Protein AF-A0AAU9X8J7-F1 (afdb_monomer_lite)

Foldseek 3Di:
DDPPVVVCDPPDDPCNLQQPCPVDQKWKKKWKKFWDADPDDDPPDPDDPQVVQQQQQVQVVVLLCVLLVPDPLQKDKHKGWDDDPDPGITMIMMMMGGCVSVVNHDDPDDTDPVVVSVLVVQVCLQVLVRQGATPNITMRGQWMWTASGPSSPDTDTSHGHPDHHDNPPDPPPPDDDPPPPPPPVVVVVVVVPPPD

Secondary structure (DSSP, 8-state):
--TTGGGS-TTS-HHHHTTTTTTSSEEEEEEEEEEEE-S---------HHHHHHHHHHHHHHHHHHHTT--TTTEEEEEEEEEE-SSSEEEEEEEEEETTTTT----SSPPP-HHHHHHHHHHHHHHT---EEETTEEEEEEEEEEESSTT--SEEEEEE-SS----TT-------------SSHHHHHHHTTS--

Radius of gyration: 17.98 Å; chains: 1; bounding box: 54×37×41 Å

pLDDT: mean 74.61, std 22.42, range [27.2, 97.62]

Sequence (196 aa):
MWNIGEKCGLYANIKKCYRELKDGPVRVIKLKIKKFLLRSRRSTDNLSESDAQSRFADGVGSAIVSALKWNSDVMDWLAYTGRVEDTENMEIVVLLADKKALGIAITSTPSVNFNQTIQEFASAVKQGALPLKVDGHNVWVKSLASCSDKACTSTQTLAVSDKPPNWNGAAEISGGKVVLCGTIAVLVMMMDKLLY

Organism: NCBI:txid46732

Structure (mmCIF, N/CA/C/O backbone):
data_AF-A0AAU9X8J7-F1
#
_entry.id   AF-A0AAU9X8J7-F1
#
loop_
_atom_site.group_PDB
_atom_site.id
_atom_site.type_symbol
_atom_site.label_atom_id
_atom_site.label_alt_id
_atom_site.label_comp_id
_atom_site.label_asym_id
_atom_site.label_entity_id
_atom_site.label_seq_id
_atom_site.pdbx_PDB_ins_code
_atom_site.Cartn_x
_atom_site.Cartn_y
_atom_site.Cartn_z
_atom_site.occupancy
_atom_site.B_iso_or_equiv
_atom_site.auth_seq_id
_atom_site.auth_comp_id
_atom_site.auth_asym_id
_atom_site.auth_atom_id
_atom_site.pdbx_PDB_model_num
ATOM 1 N N . MET A 1 1 ? -17.202 -6.518 -7.701 1.00 27.20 1 MET A N 1
ATOM 2 C CA . MET A 1 1 ? -18.106 -5.415 -7.302 1.00 27.20 1 MET A CA 1
ATOM 3 C C . MET A 1 1 ? -18.210 -5.452 -5.777 1.00 27.20 1 MET A C 1
ATOM 5 O O . MET A 1 1 ? -18.572 -6.492 -5.250 1.00 27.20 1 MET A O 1
ATOM 9 N N . TRP A 1 2 ? -17.737 -4.430 -5.054 1.00 34.22 2 TRP A N 1
ATOM 10 C CA . TRP A 1 2 ? -17.583 -4.493 -3.587 1.00 34.22 2 TRP A CA 1
ATOM 11 C C . TRP A 1 2 ? -18.941 -4.397 -2.872 1.00 34.22 2 TRP A C 1
ATOM 13 O O . TRP A 1 2 ? -19.573 -3.341 -2.886 1.00 34.22 2 TRP A O 1
ATOM 23 N N . ASN A 1 3 ? -19.366 -5.484 -2.221 1.00 29.77 3 ASN A N 1
ATOM 24 C CA . ASN A 1 3 ? -20.676 -5.623 -1.576 1.00 29.77 3 ASN A CA 1
ATOM 25 C C . ASN A 1 3 ? -20.724 -5.041 -0.143 1.00 29.77 3 ASN A C 1
ATOM 27 O O . ASN A 1 3 ? -21.305 -5.607 0.776 1.00 29.77 3 ASN A O 1
ATOM 31 N N . ILE A 1 4 ? -20.080 -3.888 0.067 1.00 38.62 4 ILE A N 1
ATOM 32 C CA . ILE A 1 4 ? -20.175 -3.121 1.326 1.00 38.62 4 ILE A CA 1
ATOM 33 C C . ILE A 1 4 ? -21.477 -2.297 1.378 1.00 38.62 4 ILE A C 1
ATOM 35 O O . ILE A 1 4 ? -21.883 -1.851 2.446 1.00 38.62 4 ILE A O 1
ATOM 39 N N . GLY A 1 5 ? -22.171 -2.140 0.243 1.00 35.31 5 GLY A N 1
ATOM 40 C CA . GLY A 1 5 ? -23.456 -1.441 0.171 1.00 35.31 5 GLY A CA 1
ATOM 41 C C . GLY A 1 5 ? -24.552 -2.079 1.029 1.00 35.31 5 GLY A C 1
ATOM 42 O O . GLY A 1 5 ? -25.308 -1.350 1.658 1.00 35.31 5 GLY A O 1
ATOM 43 N N . GLU A 1 6 ? -24.594 -3.410 1.129 1.00 39.22 6 GLU A N 1
ATOM 44 C CA . GLU A 1 6 ? -25.659 -4.118 1.860 1.00 39.22 6 GLU A CA 1
ATOM 45 C C . GLU A 1 6 ? -25.542 -4.015 3.388 1.00 39.22 6 GLU A C 1
ATOM 47 O O . GLU A 1 6 ? -26.544 -4.146 4.088 1.00 39.22 6 GLU A O 1
ATOM 52 N N . LYS A 1 7 ? -24.348 -3.729 3.929 1.00 41.81 7 LYS A N 1
ATOM 53 C CA . LYS A 1 7 ? -24.147 -3.557 5.383 1.00 41.81 7 LYS A CA 1
ATOM 54 C C . LYS A 1 7 ? -24.290 -2.111 5.861 1.00 41.81 7 LYS A C 1
ATOM 56 O O . LYS A 1 7 ? -24.351 -1.866 7.064 1.00 41.81 7 LYS A O 1
ATOM 61 N N . CYS A 1 8 ? -24.388 -1.151 4.944 1.00 42.69 8 CYS A N 1
ATOM 62 C CA . CYS A 1 8 ? -24.780 0.217 5.262 1.00 42.69 8 CYS A CA 1
ATOM 63 C C . CYS A 1 8 ? -26.311 0.279 5.220 1.00 42.69 8 CYS A C 1
ATOM 65 O O . CYS A 1 8 ? -26.886 0.456 4.153 1.00 42.69 8 CYS A O 1
ATOM 67 N N . GLY A 1 9 ? -26.964 0.063 6.368 1.00 38.44 9 GLY A N 1
ATOM 68 C CA . GLY A 1 9 ? -28.422 -0.060 6.471 1.00 38.44 9 GLY A CA 1
ATOM 69 C C . GLY A 1 9 ? -29.208 0.982 5.660 1.00 38.44 9 GLY A C 1
ATOM 70 O O . GLY A 1 9 ? -28.790 2.133 5.536 1.00 38.44 9 GLY A O 1
ATOM 71 N N . LEU A 1 10 ? -30.374 0.556 5.161 1.00 40.41 10 LEU A N 1
ATOM 72 C CA . LEU A 1 10 ? -31.247 1.176 4.142 1.00 40.41 10 LEU A CA 1
ATOM 73 C C . LEU A 1 10 ? -31.568 2.683 4.279 1.00 40.41 10 LEU A C 1
ATOM 75 O O . LEU A 1 10 ? -32.105 3.271 3.346 1.00 40.41 10 LEU A O 1
ATOM 79 N N . TYR A 1 11 ? -31.226 3.332 5.395 1.00 42.16 11 TYR A N 1
ATOM 80 C CA . TYR A 1 11 ? -31.501 4.750 5.662 1.00 42.16 11 TYR A CA 1
ATOM 81 C C . TYR A 1 11 ? -30.254 5.630 5.836 1.00 42.16 11 TYR A C 1
ATOM 83 O O . TYR A 1 11 ? -30.366 6.854 5.956 1.00 42.16 11 TYR A O 1
ATOM 91 N N . ALA A 1 12 ? -29.049 5.058 5.829 1.00 41.59 12 ALA A N 1
ATOM 92 C CA . ALA A 1 12 ? -27.829 5.843 5.908 1.00 41.59 12 ALA A CA 1
ATOM 93 C C . ALA A 1 12 ? -27.443 6.310 4.503 1.00 41.59 12 ALA A C 1
ATOM 95 O O . ALA A 1 12 ? -26.987 5.529 3.674 1.00 41.59 12 ALA A O 1
ATOM 96 N N . ASN A 1 13 ? -27.625 7.609 4.238 1.00 41.28 13 ASN A N 1
ATOM 97 C CA . ASN A 1 13 ? -27.036 8.307 3.095 1.00 41.28 13 ASN A CA 1
ATOM 98 C C . ASN A 1 13 ? -25.657 7.707 2.781 1.00 41.28 13 ASN A C 1
ATOM 100 O O . ASN A 1 13 ? -24.739 7.864 3.580 1.00 41.28 13 ASN A O 1
ATOM 104 N N . ILE A 1 14 ? -25.495 7.070 1.620 1.00 43.59 14 ILE A N 1
ATOM 105 C CA . ILE A 1 14 ? -24.209 6.567 1.108 1.00 43.59 14 ILE A CA 1
ATOM 106 C C . ILE A 1 14 ? -23.118 7.634 1.316 1.00 43.59 14 ILE A C 1
ATOM 108 O O . ILE A 1 14 ? -22.053 7.353 1.849 1.00 43.59 14 ILE A O 1
ATOM 112 N N . LYS A 1 15 ? -23.432 8.915 1.067 1.00 39.44 15 LYS A N 1
ATOM 113 C CA . LYS A 1 15 ? -22.542 10.058 1.347 1.00 39.44 15 LYS A CA 1
ATOM 114 C C . LYS A 1 15 ? -22.053 10.189 2.804 1.00 39.44 15 LYS A C 1
ATOM 116 O O . LYS A 1 15 ? -20.973 10.730 3.000 1.00 39.44 15 LYS A O 1
ATOM 121 N N . LYS A 1 16 ? -22.813 9.749 3.813 1.00 39.44 16 LYS A N 1
ATOM 122 C CA . LYS A 1 16 ? -22.425 9.764 5.238 1.00 39.44 16 LYS A CA 1
ATOM 123 C C . LYS A 1 16 ? -21.511 8.594 5.606 1.00 39.44 16 LYS A C 1
ATOM 125 O O . LYS A 1 16 ? -20.521 8.845 6.274 1.00 39.44 16 LYS A O 1
ATOM 130 N N . CYS A 1 17 ? -21.741 7.384 5.089 1.00 43.72 17 CYS A N 1
ATOM 131 C CA . CYS A 1 17 ? -20.802 6.262 5.277 1.00 43.72 17 CYS A CA 1
ATOM 132 C C . CYS A 1 17 ? -19.426 6.510 4.631 1.00 43.72 17 CYS A C 1
ATOM 134 O O . CYS A 1 17 ? -18.463 5.821 4.945 1.00 43.72 17 CYS A O 1
ATOM 136 N N . TYR A 1 18 ? -19.335 7.491 3.726 1.00 48.84 18 TYR A N 1
ATOM 137 C CA . TYR A 1 18 ? -18.127 7.805 2.961 1.00 48.84 18 TYR A CA 1
ATOM 138 C C . TYR A 1 18 ? -17.531 9.192 3.238 1.00 48.84 18 TYR A C 1
ATOM 140 O O . TYR A 1 18 ? -16.472 9.499 2.696 1.00 48.84 18 TYR A O 1
ATOM 148 N N . ARG A 1 19 ? -18.152 10.020 4.097 1.00 42.38 19 ARG A N 1
ATOM 149 C CA . ARG A 1 19 ? -17.562 11.298 4.556 1.00 42.38 19 ARG A CA 1
ATOM 150 C C . ARG A 1 19 ? -16.398 11.106 5.537 1.00 42.38 19 ARG A C 1
ATOM 152 O O . ARG A 1 19 ? -15.683 12.064 5.799 1.00 42.38 19 ARG A O 1
ATOM 159 N N . GLU A 1 20 ? -16.177 9.882 6.008 1.00 50.25 20 GLU A N 1
ATOM 160 C CA . GLU A 1 20 ? -15.179 9.512 7.016 1.00 50.25 20 GLU A CA 1
ATOM 161 C C . GLU A 1 20 ? -14.069 8.616 6.418 1.00 50.25 20 GLU A C 1
ATOM 163 O O . GLU A 1 20 ? -13.679 7.618 7.003 1.00 50.25 20 GLU A O 1
ATOM 168 N N . LEU A 1 21 ? -13.526 8.908 5.226 1.00 55.06 21 LEU A N 1
ATOM 169 C CA . LEU A 1 21 ? -12.265 8.252 4.803 1.00 55.06 21 LEU A CA 1
ATOM 170 C C . LEU A 1 21 ? -11.054 8.781 5.585 1.00 55.06 21 LEU A C 1
ATOM 172 O O . LEU A 1 21 ? -10.027 8.121 5.688 1.00 55.06 21 LEU A O 1
ATOM 176 N N . LYS A 1 22 ? -11.155 9.988 6.139 1.00 55.41 22 LYS A N 1
ATOM 177 C CA . LYS A 1 22 ? -10.401 10.379 7.334 1.00 55.41 22 LYS A CA 1
ATOM 178 C C . LYS A 1 22 ? -11.169 9.811 8.526 1.00 55.41 22 LYS A C 1
ATOM 180 O O . LYS A 1 22 ? -12.360 9.763 8.421 1.00 55.41 22 LYS A O 1
ATOM 185 N N . ASP A 1 23 ? -10.617 9.374 9.633 1.00 63.91 23 ASP A N 1
ATOM 186 C CA . ASP A 1 23 ? -11.398 8.951 10.825 1.00 63.91 23 ASP A CA 1
ATOM 187 C C . ASP A 1 23 ? -12.267 7.668 10.738 1.00 63.91 23 ASP A C 1
ATOM 189 O O . ASP A 1 23 ? -12.531 7.079 11.781 1.00 63.91 23 ASP A O 1
ATOM 193 N N . GLY A 1 24 ? -12.642 7.160 9.562 1.00 75.19 24 GLY A N 1
ATOM 194 C CA . GLY A 1 24 ? -13.391 5.904 9.438 1.00 75.19 24 GLY A CA 1
ATOM 195 C C . GLY A 1 24 ? -12.521 4.643 9.344 1.00 75.19 24 GLY A C 1
ATOM 196 O O . GLY A 1 24 ? -11.288 4.713 9.262 1.00 75.19 24 GLY A O 1
ATOM 197 N N . PRO A 1 25 ? -13.165 3.461 9.312 1.00 84.50 25 PRO A N 1
ATOM 198 C CA . PRO A 1 25 ? -12.505 2.159 9.411 1.00 84.50 25 PRO A CA 1
ATOM 199 C C . PRO A 1 25 ? -11.826 1.707 8.111 1.00 84.50 25 PRO A C 1
ATOM 201 O O . PRO A 1 25 ? -11.309 0.594 8.043 1.00 84.50 25 PRO A O 1
ATOM 204 N N . VAL A 1 26 ? -11.837 2.537 7.065 1.00 86.12 26 VAL A N 1
ATOM 205 C CA . VAL A 1 26 ? -11.196 2.253 5.778 1.00 86.12 26 VAL A CA 1
ATOM 206 C C . VAL A 1 26 ? -10.393 3.464 5.330 1.00 86.12 26 VAL A C 1
ATOM 208 O O . VAL A 1 26 ? -10.911 4.580 5.303 1.00 86.12 26 VAL A O 1
ATOM 211 N N . ARG A 1 27 ? -9.145 3.239 4.911 1.00 88.31 27 ARG A N 1
ATOM 212 C CA . ARG A 1 27 ? -8.288 4.249 4.281 1.00 88.31 27 ARG A CA 1
ATOM 213 C C . ARG A 1 27 ? -7.944 3.863 2.864 1.00 88.31 27 ARG A C 1
ATOM 215 O O . ARG A 1 27 ? -7.616 2.717 2.596 1.00 88.31 27 ARG A O 1
ATOM 222 N N . VAL A 1 28 ? -7.954 4.847 1.975 1.00 90.38 28 VAL A N 1
ATOM 223 C CA . VAL A 1 28 ? -7.485 4.676 0.602 1.00 90.38 28 VAL A CA 1
ATOM 224 C C . VAL A 1 28 ? -6.240 5.530 0.419 1.00 90.38 28 VAL A C 1
ATOM 226 O O . VAL A 1 28 ? -6.227 6.719 0.753 1.00 90.38 28 VAL A O 1
ATOM 229 N N . ILE A 1 29 ? -5.182 4.910 -0.084 1.00 93.94 29 ILE A N 1
ATOM 230 C CA . ILE A 1 29 ? -3.906 5.555 -0.371 1.00 93.94 29 ILE A CA 1
ATOM 231 C C . ILE A 1 29 ? -3.465 5.233 -1.792 1.00 93.94 29 ILE A C 1
ATOM 233 O O . ILE A 1 29 ? -3.803 4.188 -2.346 1.00 93.94 29 ILE A O 1
ATOM 237 N N . LYS A 1 30 ? -2.682 6.136 -2.374 1.00 95.75 30 LYS A N 1
ATOM 238 C CA . LYS A 1 30 ? -2.075 5.966 -3.689 1.00 95.75 30 LYS A CA 1
ATOM 239 C C . LYS A 1 30 ? -0.564 5.997 -3.569 1.00 95.75 30 LYS A C 1
ATOM 241 O O . LYS A 1 30 ? 0.011 6.883 -2.937 1.00 95.75 30 LYS A O 1
ATOM 246 N N . LEU A 1 31 ? 0.064 5.029 -4.213 1.00 96.56 31 LEU A N 1
ATOM 247 C CA . LEU A 1 31 ? 1.501 4.874 -4.316 1.00 96.56 31 LEU A CA 1
ATOM 248 C C . LEU A 1 31 ? 1.919 5.184 -5.745 1.00 96.56 31 LEU A C 1
ATOM 250 O O . LEU A 1 31 ? 1.275 4.712 -6.677 1.00 96.56 31 LEU A O 1
ATOM 254 N N . LYS A 1 32 ? 3.028 5.904 -5.915 1.00 95.94 32 LYS A N 1
ATOM 255 C CA . LYS A 1 32 ? 3.808 5.829 -7.154 1.00 95.94 32 LYS A CA 1
ATOM 256 C C . LYS A 1 32 ? 5.013 4.959 -6.892 1.00 95.94 32 LYS A C 1
ATOM 258 O O . LYS A 1 32 ? 5.754 5.219 -5.942 1.00 95.94 32 LYS A O 1
ATOM 263 N N . ILE A 1 33 ? 5.214 3.948 -7.722 1.00 95.06 33 ILE A N 1
ATOM 264 C CA . ILE A 1 33 ? 6.329 3.021 -7.578 1.00 95.06 33 ILE A CA 1
ATOM 265 C C . ILE A 1 33 ? 7.207 3.008 -8.825 1.00 95.06 33 ILE A C 1
ATOM 267 O O . ILE A 1 33 ? 6.758 3.349 -9.919 1.00 95.06 33 ILE A O 1
ATOM 271 N N . LYS A 1 34 ? 8.451 2.568 -8.642 1.00 93.81 34 LYS A N 1
ATOM 272 C CA . LYS A 1 34 ? 9.349 2.172 -9.720 1.00 93.81 34 LYS A CA 1
ATOM 273 C C . LYS A 1 34 ? 9.839 0.743 -9.503 1.00 93.81 34 LYS A C 1
ATOM 275 O O . LYS A 1 34 ? 10.337 0.416 -8.423 1.00 93.81 34 LYS A O 1
ATOM 280 N N . LYS A 1 35 ? 9.699 -0.096 -10.527 1.00 91.00 35 LYS A N 1
ATOM 281 C CA . LYS A 1 35 ? 10.250 -1.451 -10.591 1.00 91.00 35 LYS A CA 1
ATOM 282 C C . LYS A 1 35 ? 11.684 -1.408 -11.111 1.00 91.00 35 LYS A C 1
ATOM 284 O O . LYS A 1 35 ? 11.988 -0.677 -12.046 1.00 91.00 35 LYS A O 1
ATOM 289 N N . PHE A 1 36 ? 12.538 -2.248 -10.545 1.00 87.62 36 PHE A N 1
ATOM 290 C CA . PHE A 1 36 ? 13.882 -2.521 -11.035 1.00 87.62 36 PHE A CA 1
ATOM 291 C C . PHE A 1 36 ? 14.015 -4.026 -11.250 1.00 87.62 36 PHE A C 1
ATOM 293 O O . PHE A 1 36 ? 13.847 -4.816 -10.316 1.00 87.62 36 PHE A O 1
ATOM 300 N N . LEU A 1 37 ? 14.298 -4.421 -12.489 1.00 80.56 37 LEU A N 1
ATOM 301 C CA . LEU A 1 37 ? 14.541 -5.814 -12.852 1.00 80.56 37 LEU A CA 1
ATOM 302 C C . LEU A 1 37 ? 15.760 -6.346 -12.092 1.00 80.56 37 LEU A C 1
ATOM 304 O O . LEU A 1 37 ? 16.869 -5.833 -12.245 1.00 80.56 37 LEU A O 1
ATOM 308 N N . LEU A 1 38 ? 15.576 -7.408 -11.306 1.00 72.06 38 LEU A N 1
ATOM 309 C CA . LEU A 1 38 ? 16.701 -8.231 -10.875 1.00 72.06 38 LEU A CA 1
ATOM 310 C C . LEU A 1 38 ? 16.987 -9.240 -11.987 1.00 72.06 38 LEU A C 1
ATOM 312 O O . LEU A 1 38 ? 16.065 -9.741 -12.629 1.00 72.06 38 LEU A O 1
ATOM 316 N N . ARG A 1 39 ? 18.262 -9.575 -12.214 1.00 54.78 39 ARG A N 1
ATOM 317 C CA . ARG A 1 39 ? 18.644 -10.703 -13.079 1.00 54.78 39 ARG A CA 1
ATOM 318 C C . ARG A 1 39 ? 18.113 -12.007 -12.460 1.00 54.78 39 ARG A C 1
ATOM 320 O O . ARG A 1 39 ? 18.821 -12.671 -11.715 1.00 54.78 39 ARG A O 1
ATOM 327 N N . SER A 1 40 ? 16.856 -12.354 -12.719 1.00 54.03 40 SER A N 1
ATOM 328 C CA . SER A 1 40 ? 16.232 -13.614 -12.319 1.00 54.03 40 SER A CA 1
ATOM 329 C C . SER A 1 40 ? 15.153 -14.028 -13.322 1.00 54.03 40 SER A C 1
ATOM 331 O O . SER A 1 40 ? 14.587 -13.203 -14.034 1.00 54.03 40 SER A O 1
ATOM 333 N N . ARG A 1 41 ? 14.960 -15.346 -13.392 1.00 47.94 41 ARG A N 1
ATOM 334 C CA . ARG A 1 41 ? 14.251 -16.162 -14.389 1.00 47.94 41 ARG A CA 1
ATOM 335 C C . ARG A 1 41 ? 12.942 -15.523 -14.874 1.00 47.94 41 ARG A C 1
ATOM 337 O O . ARG A 1 41 ? 12.096 -15.174 -14.057 1.00 47.94 41 ARG A O 1
ATOM 344 N N . ARG A 1 42 ? 12.766 -15.443 -16.205 1.00 47.47 42 ARG A N 1
ATOM 345 C CA . ARG A 1 42 ? 11.474 -15.139 -16.846 1.00 47.47 42 ARG A CA 1
ATOM 346 C C . ARG A 1 42 ? 10.397 -15.981 -16.166 1.00 47.47 42 ARG A C 1
ATOM 348 O O . ARG A 1 42 ? 10.490 -17.208 -16.200 1.00 47.47 42 ARG A O 1
ATOM 355 N N . SER A 1 43 ? 9.426 -15.323 -15.538 1.00 51.47 43 SER A N 1
ATOM 356 C CA . SER A 1 43 ? 8.211 -16.003 -15.112 1.00 51.47 43 SER A CA 1
ATOM 357 C C . SER A 1 43 ? 7.582 -16.641 -16.350 1.00 51.47 43 SER A C 1
ATOM 359 O O . SER A 1 43 ? 7.416 -15.980 -17.373 1.00 51.47 43 SER A O 1
ATOM 361 N N . THR A 1 44 ? 7.306 -17.939 -16.272 1.00 51.75 44 THR A N 1
ATOM 362 C CA . THR A 1 44 ? 6.583 -18.707 -17.295 1.00 51.75 44 THR A CA 1
ATOM 363 C C . THR A 1 44 ? 5.068 -18.601 -17.119 1.00 51.75 44 THR A C 1
ATOM 365 O O . THR A 1 44 ? 4.329 -19.366 -17.733 1.00 51.75 44 THR A O 1
ATOM 368 N N . ASP A 1 45 ? 4.597 -17.698 -16.257 1.00 57.09 45 ASP A N 1
ATOM 369 C CA . ASP A 1 45 ? 3.172 -17.506 -16.034 1.00 57.09 45 ASP A CA 1
ATOM 370 C C . ASP A 1 45 ? 2.533 -16.851 -17.259 1.00 57.09 45 ASP A C 1
ATOM 372 O O . ASP A 1 45 ? 2.724 -15.666 -17.527 1.00 57.09 45 ASP A O 1
ATOM 376 N N . ASN A 1 46 ? 1.727 -17.635 -17.973 1.00 66.19 46 ASN A N 1
ATOM 377 C CA . ASN A 1 46 ? 0.876 -17.190 -19.076 1.00 66.19 46 ASN A CA 1
ATOM 378 C C . ASN A 1 46 ? -0.362 -16.438 -18.552 1.00 66.19 46 ASN A C 1
ATOM 380 O O . ASN A 1 46 ? -1.494 -16.774 -18.897 1.00 66.19 46 ASN A O 1
ATOM 384 N N . LEU A 1 47 ? -0.166 -15.466 -17.662 1.00 74.00 47 LEU A N 1
ATOM 385 C CA . LEU A 1 47 ? -1.250 -14.600 -17.210 1.00 74.00 47 LEU A CA 1
ATOM 386 C C . LEU A 1 47 ? -1.552 -13.542 -18.269 1.00 74.00 47 LEU A C 1
ATOM 388 O O . LEU A 1 47 ? -0.656 -13.085 -18.985 1.00 74.00 47 LEU A O 1
ATOM 392 N N . SER A 1 48 ? -2.816 -13.116 -18.331 1.00 82.31 48 SER A N 1
ATOM 393 C CA . SER A 1 48 ? -3.149 -11.884 -19.038 1.00 82.31 48 SER A CA 1
ATOM 394 C C . SER A 1 48 ? -2.389 -10.716 -18.401 1.00 82.31 48 SER A C 1
ATOM 396 O O . SER A 1 48 ? -2.059 -10.745 -17.211 1.00 82.31 48 SER A O 1
ATOM 398 N N . GLU A 1 49 ? -2.115 -9.665 -19.172 1.00 81.50 49 GLU A N 1
ATOM 399 C CA . GLU A 1 49 ? -1.410 -8.493 -18.646 1.00 81.50 49 GLU A CA 1
ATOM 400 C C . GLU A 1 49 ? -2.136 -7.892 -17.429 1.00 81.50 49 GLU A C 1
ATOM 402 O O . GLU A 1 49 ? -1.499 -7.546 -16.434 1.00 81.50 49 GLU A O 1
ATOM 407 N N . SER A 1 50 ? -3.472 -7.848 -17.466 1.00 80.06 50 SER A N 1
ATOM 408 C CA . SER A 1 50 ? -4.290 -7.332 -16.364 1.00 80.06 50 SER A CA 1
ATOM 409 C C . SER A 1 50 ? -4.179 -8.185 -15.098 1.00 80.06 50 SER A C 1
ATOM 411 O O . SER A 1 50 ? -4.120 -7.641 -13.991 1.00 80.06 50 SER A O 1
ATOM 413 N N . ASP A 1 51 ? -4.131 -9.511 -15.238 1.00 81.56 51 ASP A N 1
ATOM 414 C CA . ASP A 1 51 ? -3.985 -10.418 -14.095 1.00 81.56 51 ASP A CA 1
ATOM 415 C C . ASP A 1 51 ? -2.575 -10.331 -13.509 1.00 81.56 51 ASP A C 1
ATOM 417 O O . ASP A 1 51 ? -2.407 -10.280 -12.290 1.00 81.56 51 ASP A O 1
ATOM 421 N N . ALA A 1 52 ? -1.554 -10.243 -14.367 1.00 83.44 52 ALA A N 1
ATOM 422 C CA . ALA A 1 52 ? -0.169 -10.061 -13.946 1.00 83.44 52 ALA A CA 1
ATOM 423 C C . ALA A 1 52 ? 0.019 -8.737 -13.187 1.00 83.44 52 ALA A C 1
ATOM 425 O O . ALA A 1 52 ? 0.680 -8.698 -12.149 1.00 83.44 52 ALA A O 1
ATOM 426 N N . GLN A 1 53 ? -0.598 -7.656 -13.669 1.00 85.00 53 GLN A N 1
ATOM 427 C CA . GLN A 1 53 ? -0.601 -6.359 -12.996 1.00 85.00 53 GLN A CA 1
ATOM 428 C C . GLN A 1 53 ? -1.316 -6.415 -11.641 1.00 85.00 53 GLN A C 1
ATOM 430 O O . GLN A 1 53 ? -0.771 -5.934 -10.647 1.00 85.00 53 GLN A O 1
ATOM 435 N N . SER A 1 54 ? -2.494 -7.040 -11.583 1.00 83.94 54 SER A N 1
ATOM 436 C CA . SER A 1 54 ? -3.265 -7.181 -10.341 1.00 83.94 54 SER A CA 1
ATOM 437 C C . SER A 1 54 ? -2.504 -7.998 -9.298 1.00 83.94 54 SER A C 1
ATOM 439 O O . SER A 1 54 ? -2.364 -7.565 -8.156 1.00 83.94 54 SER A O 1
ATOM 441 N N . ARG A 1 55 ? -1.919 -9.132 -9.706 1.00 86.69 55 ARG A N 1
ATOM 442 C CA . ARG A 1 55 ? -1.074 -9.962 -8.840 1.00 86.69 55 ARG A CA 1
ATOM 443 C C . ARG A 1 55 ? 0.152 -9.203 -8.347 1.00 86.69 55 ARG A C 1
ATOM 445 O O . ARG A 1 55 ? 0.511 -9.296 -7.178 1.00 86.69 55 ARG A O 1
ATOM 452 N N . PHE A 1 56 ? 0.786 -8.431 -9.225 1.00 89.75 56 PHE A N 1
ATOM 453 C CA . PHE A 1 56 ? 1.928 -7.617 -8.840 1.00 89.75 56 PHE A CA 1
ATOM 454 C C . PHE A 1 56 ? 1.539 -6.547 -7.806 1.00 89.75 56 PHE A C 1
ATOM 456 O O . PHE A 1 56 ? 2.261 -6.355 -6.829 1.00 89.75 56 PHE A O 1
ATOM 463 N N . ALA A 1 57 ? 0.407 -5.859 -7.991 1.00 91.00 57 ALA A N 1
ATOM 464 C CA . ALA A 1 57 ? -0.083 -4.865 -7.037 1.00 91.00 57 ALA A CA 1
ATOM 465 C C . ALA A 1 57 ? -0.387 -5.483 -5.665 1.00 91.00 57 ALA A C 1
ATOM 467 O O . ALA A 1 57 ? 0.030 -4.929 -4.646 1.00 91.00 57 ALA A O 1
ATOM 468 N N . ASP A 1 58 ? -1.031 -6.650 -5.640 1.00 89.56 58 ASP A N 1
ATOM 469 C CA . ASP A 1 58 ? -1.260 -7.421 -4.415 1.00 89.56 58 ASP A CA 1
ATOM 470 C C . ASP A 1 58 ? 0.057 -7.826 -3.728 1.00 89.56 58 ASP A C 1
ATOM 472 O O . ASP A 1 58 ? 0.231 -7.632 -2.521 1.00 89.56 58 ASP A O 1
ATOM 476 N N . GLY A 1 59 ? 1.042 -8.279 -4.511 1.00 92.88 59 GLY A N 1
ATOM 477 C CA . GLY A 1 59 ? 2.388 -8.580 -4.028 1.00 92.88 59 GLY A CA 1
ATOM 478 C C . GLY A 1 59 ? 3.092 -7.364 -3.415 1.00 92.88 59 GLY A C 1
ATOM 479 O O . GLY A 1 59 ? 3.750 -7.489 -2.382 1.00 92.88 59 GLY A O 1
ATOM 480 N N . VAL A 1 60 ? 2.914 -6.169 -3.989 1.00 94.50 60 VAL A N 1
ATOM 481 C CA . VAL A 1 60 ? 3.406 -4.912 -3.397 1.00 94.50 60 VAL A CA 1
ATOM 482 C C . VAL A 1 60 ? 2.699 -4.605 -2.080 1.00 94.50 60 VAL A C 1
ATOM 484 O O . VAL A 1 60 ? 3.379 -4.273 -1.108 1.00 94.50 60 VAL A O 1
ATOM 487 N N . GLY A 1 61 ? 1.372 -4.745 -2.015 1.00 93.44 61 GLY A N 1
ATOM 488 C CA . GLY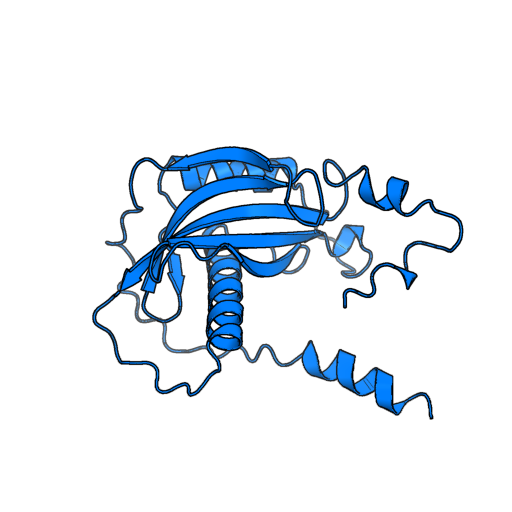 A 1 61 ? 0.610 -4.572 -0.774 1.00 93.44 61 GLY A CA 1
ATOM 489 C C . GLY A 1 61 ? 1.113 -5.499 0.336 1.00 93.44 61 GLY A C 1
ATOM 490 O O . GLY A 1 61 ? 1.473 -5.038 1.419 1.00 93.44 61 GLY A O 1
ATOM 491 N N . SER A 1 62 ? 1.263 -6.784 0.018 1.00 93.81 62 SER A N 1
ATOM 492 C CA . SER A 1 62 ? 1.787 -7.809 0.926 1.00 93.81 62 SER A CA 1
ATOM 493 C C . SER A 1 62 ? 3.217 -7.516 1.398 1.00 93.81 62 SER A C 1
ATOM 495 O O . SER A 1 62 ? 3.535 -7.656 2.584 1.0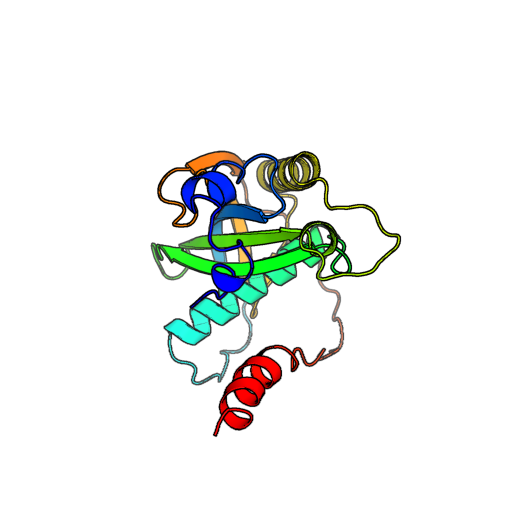0 93.81 62 SER A O 1
ATOM 497 N N . ALA A 1 63 ? 4.092 -7.067 0.492 1.00 94.88 63 ALA A N 1
ATOM 498 C CA . ALA A 1 63 ? 5.462 -6.690 0.833 1.00 94.88 63 ALA A CA 1
ATOM 499 C C . ALA A 1 63 ? 5.513 -5.472 1.772 1.00 94.88 63 ALA A C 1
ATOM 501 O O . ALA A 1 63 ? 6.328 -5.455 2.694 1.00 94.88 63 ALA A O 1
ATOM 502 N N . ILE A 1 64 ? 4.635 -4.480 1.585 1.00 95.38 64 ILE A N 1
ATOM 503 C CA . ILE A 1 64 ? 4.530 -3.306 2.468 1.00 95.38 64 ILE A CA 1
ATOM 504 C C . ILE A 1 64 ? 4.070 -3.720 3.865 1.00 95.38 64 ILE A C 1
ATOM 506 O O . ILE A 1 64 ? 4.710 -3.343 4.845 1.00 95.38 64 ILE A O 1
ATOM 510 N N . VAL A 1 65 ? 3.006 -4.524 3.956 1.00 93.00 65 VAL A N 1
ATOM 511 C CA . VAL A 1 65 ? 2.480 -5.055 5.227 1.00 93.00 65 VAL A CA 1
ATOM 512 C C . VAL A 1 65 ? 3.581 -5.774 5.997 1.00 93.00 65 VAL A C 1
ATOM 514 O O . VAL A 1 65 ? 3.777 -5.519 7.185 1.00 93.00 65 VAL A O 1
ATOM 517 N N . SER A 1 66 ? 4.338 -6.625 5.303 1.00 92.75 66 SER A N 1
ATOM 518 C CA . SER A 1 66 ? 5.449 -7.376 5.890 1.00 92.75 66 SER A CA 1
ATOM 519 C C . SER A 1 66 ? 6.574 -6.452 6.361 1.00 92.75 66 SER A C 1
ATOM 521 O O . SER A 1 66 ? 7.041 -6.571 7.493 1.00 92.75 66 SER A O 1
ATOM 523 N N . ALA A 1 67 ? 6.990 -5.501 5.519 1.00 93.50 67 ALA A N 1
ATOM 524 C CA . ALA A 1 67 ? 8.083 -4.578 5.821 1.00 93.50 67 ALA A CA 1
ATOM 525 C C . ALA A 1 67 ? 7.758 -3.644 6.998 1.00 93.50 67 ALA A C 1
ATOM 527 O O . ALA A 1 67 ? 8.615 -3.396 7.845 1.00 93.50 67 ALA A O 1
ATOM 528 N N . LEU A 1 68 ? 6.517 -3.159 7.076 1.00 94.56 68 LEU A N 1
ATOM 529 C CA . LEU A 1 68 ? 6.033 -2.290 8.151 1.00 94.56 68 LEU A CA 1
ATOM 530 C C . LEU A 1 68 ? 5.485 -3.063 9.358 1.00 94.56 68 LEU A C 1
ATOM 532 O O . LEU A 1 68 ? 5.046 -2.442 10.324 1.00 94.56 68 LEU A O 1
ATOM 536 N N . LYS A 1 69 ? 5.523 -4.403 9.324 1.00 94.69 69 LYS A N 1
ATOM 537 C CA . LYS A 1 69 ? 5.055 -5.296 10.399 1.00 94.69 69 LYS A CA 1
ATOM 538 C C . LYS A 1 69 ? 3.625 -4.990 10.844 1.00 94.69 69 LYS A C 1
ATOM 540 O O . LYS A 1 69 ? 3.299 -4.987 12.030 1.00 94.69 69 LYS A O 1
ATOM 545 N N . TRP A 1 70 ? 2.772 -4.704 9.874 1.00 93.38 70 TRP A N 1
ATOM 546 C CA . TRP A 1 70 ? 1.366 -4.438 10.108 1.00 93.38 70 TRP A CA 1
ATOM 547 C C . TRP A 1 70 ? 0.653 -5.682 10.645 1.00 93.38 70 TRP A C 1
ATOM 549 O O . TRP A 1 70 ? 0.873 -6.793 10.167 1.00 93.38 70 TRP A O 1
ATOM 559 N N . ASN A 1 71 ? -0.211 -5.497 11.645 1.00 92.38 71 ASN A N 1
ATOM 560 C CA . ASN A 1 71 ? -0.926 -6.608 12.263 1.00 92.38 71 ASN A CA 1
ATOM 561 C C . ASN A 1 71 ? -2.098 -7.059 11.376 1.00 92.38 71 ASN A C 1
ATOM 563 O O . ASN A 1 71 ? -3.166 -6.440 11.371 1.00 92.38 71 ASN A O 1
ATOM 567 N N . SER A 1 72 ? -1.897 -8.169 10.670 1.00 90.31 72 SER A N 1
ATOM 568 C CA . SER A 1 72 ? -2.888 -8.776 9.782 1.00 90.31 72 SER A CA 1
ATOM 569 C C . SER A 1 72 ? -4.083 -9.399 10.504 1.00 90.31 72 SER A C 1
ATOM 571 O O . SER A 1 72 ? -5.046 -9.764 9.841 1.00 90.31 72 SER A O 1
ATOM 573 N N . ASP A 1 73 ? -4.079 -9.538 11.832 1.00 87.81 73 ASP A N 1
ATOM 574 C CA . ASP A 1 73 ? -5.242 -10.042 12.579 1.00 87.81 73 ASP A CA 1
ATOM 575 C C . ASP A 1 73 ? -6.347 -8.983 12.662 1.00 87.81 73 ASP A C 1
ATOM 577 O O . ASP A 1 73 ? -7.534 -9.311 12.629 1.00 87.81 73 ASP A O 1
ATOM 581 N N . VAL A 1 74 ? -5.960 -7.704 12.698 1.00 89.19 74 VAL A N 1
ATOM 582 C CA . VAL A 1 74 ? -6.873 -6.554 12.823 1.00 89.19 74 VAL A CA 1
ATOM 583 C C . VAL A 1 74 ? -6.919 -5.662 11.593 1.00 89.19 74 VAL A C 1
ATOM 585 O O . VAL A 1 74 ? -7.910 -4.962 11.410 1.00 89.19 74 VAL A O 1
ATOM 588 N N . MET A 1 75 ? -5.908 -5.705 10.728 1.00 90.44 75 MET A N 1
ATOM 589 C CA . MET A 1 75 ? -5.895 -4.949 9.481 1.00 90.44 75 MET A CA 1
ATOM 590 C C . MET A 1 75 ? -5.943 -5.876 8.272 1.00 90.44 75 MET A C 1
ATOM 592 O O . MET A 1 75 ? -5.296 -6.918 8.256 1.00 90.44 75 MET A O 1
ATOM 596 N N . ASP A 1 76 ? -6.696 -5.470 7.259 1.00 90.06 76 ASP A N 1
ATOM 597 C CA . ASP A 1 76 ? -6.698 -6.088 5.937 1.00 90.06 76 ASP A CA 1
ATOM 598 C C . ASP A 1 76 ? -6.327 -5.060 4.869 1.00 90.06 76 ASP A C 1
ATOM 600 O O . ASP A 1 76 ? -6.423 -3.847 5.106 1.00 90.06 76 ASP A O 1
ATOM 604 N N . TRP A 1 77 ? -5.923 -5.533 3.694 1.00 91.06 77 TRP A N 1
ATOM 605 C CA . TRP A 1 77 ? -5.632 -4.668 2.563 1.00 91.06 77 TRP A CA 1
ATOM 606 C C . TRP A 1 77 ? -6.109 -5.247 1.235 1.00 91.06 77 TRP A C 1
ATOM 608 O O . TRP A 1 77 ? -6.222 -6.451 1.038 1.00 91.06 77 TRP A O 1
ATOM 618 N N . LEU A 1 78 ? -6.349 -4.348 0.288 1.00 87.81 78 LEU A N 1
ATOM 619 C CA . LEU A 1 78 ? -6.557 -4.667 -1.115 1.00 87.81 78 LEU A CA 1
ATOM 620 C C . LEU A 1 78 ? -5.729 -3.696 -1.944 1.00 87.81 78 LEU A C 1
ATOM 622 O O . LEU A 1 78 ? -5.857 -2.484 -1.771 1.00 87.81 78 LEU A O 1
ATOM 626 N N . ALA A 1 79 ? -4.907 -4.210 -2.851 1.00 89.69 79 ALA A N 1
ATOM 627 C CA . ALA A 1 79 ? -4.106 -3.391 -3.747 1.00 89.69 79 ALA A CA 1
ATOM 628 C C . ALA A 1 79 ? -4.452 -3.693 -5.205 1.00 89.69 79 ALA A C 1
ATOM 630 O O . ALA A 1 79 ? -4.612 -4.847 -5.589 1.00 89.69 79 ALA A O 1
ATOM 631 N N . TYR A 1 80 ? -4.556 -2.648 -6.020 1.00 86.12 80 TYR A N 1
ATOM 632 C CA . TYR A 1 80 ? -4.758 -2.775 -7.459 1.00 86.12 80 TYR A CA 1
ATOM 633 C C . TYR A 1 80 ? -3.977 -1.707 -8.218 1.00 86.12 80 TYR A C 1
ATOM 635 O O . TYR A 1 80 ? -3.622 -0.655 -7.674 1.00 86.12 80 TYR A O 1
ATOM 643 N N . THR A 1 81 ? -3.688 -1.981 -9.487 1.00 87.50 81 THR A N 1
ATOM 644 C CA . THR A 1 81 ? -2.999 -1.031 -10.356 1.00 87.50 81 THR A CA 1
ATOM 645 C C . THR A 1 81 ? -3.913 0.139 -10.706 1.00 87.50 81 THR A C 1
ATOM 647 O O . THR A 1 81 ? -5.061 -0.027 -11.107 1.00 87.50 81 THR A O 1
ATOM 650 N N . GLY A 1 82 ? -3.395 1.348 -10.511 1.00 82.25 82 GLY A N 1
ATOM 651 C CA . GLY A 1 82 ? -4.003 2.577 -10.999 1.00 82.25 82 GLY A CA 1
ATOM 652 C C . GLY A 1 82 ? -3.511 2.875 -12.411 1.00 82.25 82 GLY A C 1
ATOM 653 O O . GLY A 1 82 ? -3.539 2.026 -13.300 1.00 82.25 82 GLY A O 1
ATOM 654 N N . ARG A 1 83 ? -3.014 4.095 -12.623 1.00 80.06 83 ARG A N 1
ATOM 655 C CA . ARG A 1 83 ? -2.384 4.466 -13.888 1.00 80.06 83 ARG A CA 1
ATOM 656 C C . ARG A 1 83 ? -1.044 3.746 -14.063 1.00 80.06 83 ARG A C 1
ATOM 658 O O . ARG A 1 83 ? -0.176 3.827 -13.198 1.00 80.06 83 ARG A O 1
ATOM 665 N N . VAL A 1 84 ? -0.849 3.114 -15.212 1.00 78.06 84 VAL A N 1
ATOM 666 C CA . VAL A 1 84 ? 0.461 2.626 -15.659 1.00 78.06 84 VAL A CA 1
ATOM 667 C C . VAL A 1 84 ? 1.057 3.706 -16.559 1.00 78.06 84 VAL A C 1
ATOM 669 O O . VAL A 1 84 ? 0.458 4.055 -17.574 1.00 78.06 84 VAL A O 1
ATOM 672 N N . GLU A 1 85 ? 2.171 4.310 -16.138 1.00 76.56 85 GLU A N 1
ATOM 673 C CA . GLU A 1 85 ? 2.885 5.299 -16.958 1.00 76.56 85 GLU A CA 1
ATOM 674 C C . GLU A 1 85 ? 3.760 4.565 -17.985 1.00 76.56 85 GLU A C 1
ATOM 676 O O . GLU A 1 85 ? 3.693 4.862 -19.175 1.00 76.56 85 GLU A O 1
ATOM 681 N N . ASP A 1 86 ? 4.514 3.560 -17.529 1.00 82.62 86 ASP A N 1
ATOM 682 C CA . ASP A 1 86 ? 5.300 2.646 -18.357 1.00 82.62 86 ASP A CA 1
ATOM 683 C C . ASP A 1 86 ? 5.535 1.301 -17.629 1.00 82.62 86 ASP A C 1
ATOM 685 O O . ASP A 1 86 ? 4.971 1.034 -16.564 1.00 82.62 86 ASP A O 1
ATOM 689 N N . THR A 1 87 ? 6.362 0.420 -18.199 1.00 76.38 87 THR A N 1
ATOM 690 C CA . THR A 1 87 ? 6.637 -0.915 -17.636 1.00 76.38 87 THR A CA 1
ATOM 691 C C . THR A 1 87 ? 7.318 -0.886 -16.264 1.00 76.38 87 THR A C 1
ATOM 693 O O . THR A 1 87 ? 7.179 -1.835 -15.488 1.00 76.38 87 THR A O 1
ATOM 696 N N . GLU A 1 88 ? 8.058 0.177 -15.948 1.00 84.50 88 GLU A N 1
ATOM 697 C CA . GLU A 1 88 ? 8.768 0.360 -14.682 1.00 84.50 88 GLU A CA 1
ATOM 698 C C . GLU A 1 88 ? 7.997 1.250 -13.703 1.00 84.50 88 GLU A C 1
ATOM 700 O O . GLU A 1 88 ? 8.034 0.991 -12.500 1.00 84.50 88 GLU A O 1
ATOM 705 N N . ASN A 1 89 ? 7.304 2.280 -14.190 1.00 89.38 89 ASN A N 1
ATOM 706 C CA . ASN A 1 89 ? 6.628 3.296 -13.391 1.00 89.38 89 ASN A CA 1
ATOM 707 C C . ASN A 1 89 ? 5.111 3.099 -13.416 1.00 89.38 89 ASN A C 1
ATOM 709 O O . ASN A 1 89 ? 4.456 3.178 -14.456 1.00 89.38 89 ASN A O 1
ATOM 713 N N . MET A 1 90 ? 4.530 2.881 -12.239 1.00 91.62 90 MET A N 1
ATOM 714 C CA . MET A 1 90 ? 3.085 2.707 -12.101 1.00 91.62 90 MET A CA 1
ATOM 715 C C . MET A 1 90 ? 2.554 3.248 -10.790 1.00 91.62 90 MET A C 1
ATOM 717 O O . MET A 1 90 ? 3.267 3.387 -9.792 1.00 91.62 90 MET A O 1
ATOM 721 N N . GLU A 1 91 ? 1.258 3.510 -10.814 1.00 94.25 91 GLU A N 1
ATOM 722 C CA . GLU A 1 91 ? 0.468 3.816 -9.645 1.00 94.25 91 GLU A CA 1
ATOM 723 C C . GLU A 1 91 ? -0.179 2.546 -9.101 1.00 94.25 91 GLU A C 1
ATOM 725 O O . GLU A 1 91 ? -0.673 1.701 -9.849 1.00 94.25 91 GLU A O 1
ATOM 730 N N . ILE A 1 92 ? -0.208 2.432 -7.781 1.00 93.38 92 ILE A N 1
ATOM 731 C CA . ILE A 1 92 ? -0.962 1.399 -7.075 1.00 93.38 92 ILE A CA 1
ATOM 732 C C . ILE A 1 92 ? -1.886 2.110 -6.101 1.00 93.38 92 ILE A C 1
ATOM 734 O O . ILE A 1 92 ? -1.448 2.980 -5.346 1.00 93.38 92 ILE A O 1
ATOM 738 N N . VAL A 1 93 ? -3.160 1.744 -6.113 1.00 90.94 93 VAL A N 1
ATOM 739 C CA . VAL A 1 93 ? -4.110 2.169 -5.089 1.00 90.94 93 VAL A CA 1
ATOM 740 C C . VAL A 1 93 ? -4.229 1.043 -4.078 1.00 90.94 93 VAL A C 1
ATOM 742 O O . VAL A 1 93 ? -4.432 -0.112 -4.449 1.00 90.94 93 VAL A O 1
ATOM 745 N N . VAL A 1 94 ? -4.084 1.384 -2.801 1.00 92.50 94 VAL A N 1
ATOM 746 C CA . VAL A 1 94 ? -4.207 0.445 -1.688 1.00 92.50 94 VAL A CA 1
ATOM 747 C C . VAL A 1 94 ? -5.349 0.895 -0.794 1.00 92.50 94 VAL A C 1
ATOM 749 O O . VAL A 1 94 ? -5.433 2.059 -0.398 1.00 92.50 94 VAL A O 1
ATOM 752 N N . LEU A 1 95 ? -6.231 -0.040 -0.477 1.00 90.38 95 LEU A N 1
ATOM 753 C CA . LEU A 1 95 ? -7.307 0.123 0.478 1.00 90.38 95 LEU A CA 1
ATOM 754 C C . LEU A 1 95 ? -6.920 -0.646 1.723 1.00 90.38 95 LEU A C 1
ATOM 756 O O . LEU A 1 95 ? -6.638 -1.832 1.640 1.00 90.38 95 LEU A O 1
ATOM 760 N N . LEU A 1 96 ? -6.898 0.040 2.854 1.00 91.62 96 LEU A N 1
ATOM 761 C CA . LEU A 1 96 ? -6.626 -0.527 4.163 1.00 91.62 96 LEU A CA 1
ATOM 762 C C . LEU A 1 96 ? -7.928 -0.554 4.947 1.00 91.62 96 LEU A C 1
ATOM 764 O O . LEU A 1 96 ? -8.665 0.432 4.933 1.00 91.62 96 LEU A O 1
ATOM 768 N N . ALA A 1 97 ? -8.202 -1.653 5.636 1.00 89.38 97 ALA A N 1
ATOM 769 C CA . ALA A 1 97 ? -9.436 -1.848 6.381 1.00 89.38 97 ALA A CA 1
ATOM 770 C C . ALA A 1 97 ? -9.147 -2.316 7.809 1.00 89.38 97 ALA A C 1
ATOM 772 O O . ALA A 1 97 ? -8.397 -3.266 8.019 1.00 89.38 97 ALA A O 1
ATOM 773 N N . ASP A 1 98 ? -9.761 -1.660 8.792 1.00 88.06 98 ASP A N 1
ATOM 774 C CA . ASP A 1 98 ? -9.781 -2.114 10.178 1.00 88.06 98 ASP A CA 1
ATOM 775 C C . ASP A 1 98 ? -10.869 -3.181 10.316 1.00 88.06 98 ASP A C 1
ATOM 777 O O . ASP A 1 98 ? -12.063 -2.885 10.421 1.00 88.06 98 ASP A O 1
ATOM 781 N N . LYS A 1 99 ? -10.454 -4.448 10.318 1.00 85.06 99 LYS A N 1
ATOM 782 C CA . LYS A 1 99 ? -11.363 -5.590 10.432 1.00 85.06 99 LYS A CA 1
ATOM 783 C C . LYS A 1 99 ? -12.141 -5.576 11.739 1.00 85.06 99 LYS A C 1
ATOM 785 O O . LYS A 1 99 ? -13.272 -6.056 11.761 1.00 85.06 99 LYS A O 1
ATOM 790 N N . LYS A 1 100 ? -11.563 -5.054 12.821 1.00 82.88 100 LYS A N 1
ATOM 791 C CA . LYS A 1 100 ? -12.234 -4.996 14.120 1.00 82.88 100 LYS A CA 1
ATOM 792 C C . LYS A 1 100 ? -13.319 -3.926 14.122 1.00 82.88 100 LYS A C 1
ATOM 794 O O . LYS A 1 100 ? -14.452 -4.225 14.487 1.00 82.88 100 LYS A O 1
ATOM 799 N N . ALA A 1 101 ? -13.014 -2.718 13.652 1.00 83.06 101 ALA A N 1
ATOM 800 C CA . ALA A 1 101 ? -14.002 -1.642 13.547 1.00 83.06 101 ALA A CA 1
ATOM 801 C C . ALA A 1 101 ? -15.129 -1.971 12.548 1.00 83.06 101 ALA A C 1
ATOM 803 O O . ALA A 1 101 ? -16.256 -1.513 12.712 1.00 83.06 101 ALA A O 1
ATOM 804 N N . LEU A 1 102 ? -14.849 -2.811 11.546 1.00 78.75 102 LEU A N 1
ATOM 805 C CA . LEU A 1 102 ? -15.851 -3.350 10.619 1.00 78.75 102 LEU A CA 1
ATOM 806 C C . LEU A 1 102 ? -16.648 -4.546 11.177 1.00 78.75 102 LEU A C 1
ATOM 808 O O . LEU A 1 102 ? -17.528 -5.059 10.486 1.00 78.75 102 LEU A O 1
ATOM 812 N N . GLY A 1 103 ? -16.344 -5.023 12.389 1.00 77.69 103 GLY A N 1
ATOM 813 C CA . GLY A 1 103 ? -17.001 -6.185 12.998 1.00 77.69 103 GLY A CA 1
ATOM 814 C C . GLY A 1 103 ? -16.689 -7.524 12.314 1.00 77.69 103 GLY A C 1
ATOM 815 O O . GLY A 1 103 ? -17.441 -8.481 12.470 1.00 77.69 103 GLY A O 1
ATOM 816 N N . ILE A 1 104 ? -15.608 -7.596 11.532 1.00 74.50 104 ILE A N 1
ATOM 817 C CA . ILE A 1 104 ? -15.150 -8.804 10.827 1.00 74.50 104 ILE A CA 1
ATOM 818 C C . ILE A 1 104 ? -14.260 -9.650 11.743 1.00 74.50 104 ILE A C 1
ATOM 820 O O . ILE A 1 104 ? -14.378 -10.873 11.769 1.00 74.50 104 ILE A O 1
ATOM 824 N N . ALA A 1 105 ? -13.365 -9.006 12.495 1.00 76.12 105 ALA A N 1
ATOM 825 C CA . ALA A 1 105 ? -12.458 -9.679 13.418 1.00 76.12 105 ALA A CA 1
ATOM 826 C C . ALA A 1 105 ? -12.960 -9.559 14.864 1.00 76.12 105 ALA A C 1
ATOM 828 O O . ALA A 1 105 ? -13.061 -8.457 15.406 1.00 76.12 105 ALA A O 1
ATOM 829 N N . ILE A 1 106 ? -13.219 -10.700 15.508 1.00 84.12 106 ILE A N 1
ATOM 830 C CA . ILE A 1 106 ? -13.533 -10.780 16.941 1.00 84.12 106 ILE A CA 1
ATOM 831 C C . ILE A 1 106 ? -12.228 -11.064 17.688 1.00 84.12 106 ILE A C 1
ATOM 833 O O . ILE A 1 106 ? -11.788 -12.205 17.786 1.00 84.12 106 ILE A O 1
ATOM 837 N N . THR A 1 107 ? -11.574 -10.009 18.174 1.00 87.00 107 THR A N 1
ATOM 838 C CA . THR A 1 107 ? -10.267 -10.094 18.845 1.00 87.00 107 THR A CA 1
ATOM 839 C C . THR A 1 107 ? -10.125 -9.057 19.962 1.00 87.00 107 THR A C 1
ATOM 841 O O . THR A 1 107 ? -10.737 -7.981 19.926 1.00 87.00 107 THR A O 1
ATOM 844 N N . SER A 1 108 ? -9.298 -9.364 20.966 1.00 90.81 108 SER A N 1
ATOM 845 C CA . SER A 1 108 ? -8.922 -8.433 22.035 1.00 90.81 108 SER A CA 1
ATOM 846 C C . SER A 1 108 ? -7.959 -7.343 21.555 1.00 90.81 108 SER A C 1
ATOM 848 O O . SER A 1 108 ? -7.945 -6.258 22.136 1.00 90.81 108 SER A O 1
ATOM 850 N N . THR A 1 109 ? -7.222 -7.574 20.462 1.00 91.38 109 THR A N 1
ATOM 851 C CA . THR A 1 109 ? -6.302 -6.595 19.866 1.00 91.38 109 THR A CA 1
ATOM 852 C C . THR A 1 109 ? -7.031 -5.280 19.555 1.00 91.38 109 THR A C 1
ATOM 854 O O . THR A 1 109 ? -8.147 -5.326 19.032 1.00 91.38 109 THR A O 1
ATOM 857 N N . PRO A 1 110 ? -6.469 -4.102 19.881 1.00 91.56 110 PRO A N 1
ATOM 858 C CA . PRO A 1 110 ? -7.101 -2.819 19.580 1.00 91.56 110 PRO A CA 1
ATOM 859 C C . PRO A 1 110 ? -7.350 -2.595 18.083 1.00 91.56 110 PRO A C 1
ATOM 861 O O . PRO A 1 110 ? -6.691 -3.192 17.233 1.00 91.56 110 PRO A O 1
ATOM 864 N N . SER A 1 111 ? -8.298 -1.706 17.785 1.00 90.06 111 SER A N 1
ATOM 865 C CA . SER A 1 111 ? -8.545 -1.202 16.431 1.00 90.06 111 SER A CA 1
ATOM 866 C C . SER A 1 111 ? -7.319 -0.501 15.844 1.00 90.06 111 SER A C 1
ATOM 868 O O . SER A 1 111 ? -6.455 -0.000 16.570 1.00 90.06 111 SER A O 1
ATOM 870 N N . VAL A 1 112 ? -7.252 -0.458 14.517 1.00 92.00 112 VAL A N 1
ATOM 871 C CA . VAL A 1 112 ? -6.118 0.097 13.777 1.00 92.00 112 VAL A CA 1
ATOM 872 C C . VAL A 1 112 ? -6.117 1.621 13.898 1.00 92.00 112 VAL A C 1
ATOM 874 O O . VAL A 1 112 ? -7.060 2.297 13.487 1.00 92.00 112 VAL A O 1
ATOM 877 N N . ASN A 1 113 ? -5.021 2.196 14.395 1.00 93.62 113 ASN A N 1
ATOM 878 C CA . ASN A 1 113 ? -4.822 3.643 14.359 1.00 93.62 113 ASN A CA 1
ATOM 879 C C . ASN A 1 113 ? -4.262 4.072 12.999 1.00 93.62 113 ASN A C 1
ATOM 881 O O . ASN A 1 113 ? -3.058 4.262 12.830 1.00 93.62 113 ASN A O 1
ATOM 885 N N . PHE A 1 114 ? -5.150 4.277 12.029 1.00 91.31 114 PHE A N 1
ATOM 886 C CA . PHE A 1 114 ? -4.740 4.650 10.679 1.00 91.31 114 PHE A CA 1
ATOM 887 C C . PHE A 1 114 ? -3.940 5.949 10.584 1.00 91.31 114 PHE A C 1
ATOM 889 O O . PHE A 1 114 ? -3.092 6.063 9.703 1.00 91.31 114 PHE A O 1
ATOM 896 N N . ASN A 1 115 ? -4.178 6.932 11.457 1.00 91.19 115 ASN A N 1
ATOM 897 C CA . ASN A 1 115 ? -3.406 8.173 11.416 1.00 91.19 115 ASN A CA 1
ATOM 898 C C . ASN A 1 115 ? -1.930 7.891 11.722 1.00 91.19 115 ASN A C 1
ATOM 900 O O . ASN A 1 115 ? -1.060 8.337 10.976 1.00 91.19 115 ASN A O 1
ATOM 904 N N . GLN A 1 116 ? -1.664 7.090 12.755 1.00 94.12 116 GLN A N 1
ATOM 905 C CA . GLN A 1 116 ? -0.312 6.660 13.097 1.00 94.12 116 GLN A CA 1
ATOM 906 C C . GLN A 1 116 ? 0.281 5.746 12.016 1.00 94.12 116 GLN A C 1
ATOM 908 O O . GLN A 1 116 ? 1.367 6.023 11.514 1.00 94.12 116 GLN A O 1
ATOM 913 N N . THR A 1 117 ? -0.452 4.714 11.588 1.00 94.75 117 THR A N 1
ATOM 914 C CA . THR A 1 117 ? 0.006 3.759 10.564 1.00 94.75 117 THR A CA 1
ATOM 915 C C . THR A 1 117 ? 0.416 4.456 9.264 1.00 94.75 117 THR A C 1
ATOM 917 O O . THR A 1 117 ? 1.452 4.142 8.678 1.00 94.75 117 THR A O 1
ATOM 920 N N . ILE A 1 118 ? -0.368 5.440 8.811 1.00 94.50 118 ILE A N 1
ATOM 921 C CA . ILE A 1 118 ? -0.064 6.197 7.593 1.00 94.50 118 ILE A CA 1
ATOM 922 C C . ILE A 1 118 ? 1.102 7.171 7.799 1.00 94.50 118 ILE A C 1
ATOM 924 O O . ILE A 1 118 ? 1.896 7.354 6.877 1.00 94.50 118 ILE A O 1
ATOM 928 N N . GLN A 1 119 ? 1.250 7.776 8.981 1.00 95.62 119 GLN A N 1
ATOM 929 C CA . GLN A 1 119 ? 2.409 8.620 9.296 1.00 95.62 119 GLN A CA 1
ATOM 930 C C . GLN A 1 119 ? 3.716 7.818 9.315 1.00 95.62 119 GLN A C 1
ATOM 932 O O . GLN A 1 119 ? 4.711 8.258 8.738 1.00 95.62 119 GLN A O 1
ATOM 937 N N . GLU A 1 120 ? 3.710 6.630 9.919 1.00 96.81 120 GLU A N 1
ATOM 938 C CA . GLU A 1 120 ? 4.854 5.711 9.924 1.00 96.81 120 GLU A CA 1
ATOM 939 C C . GLU A 1 120 ? 5.211 5.273 8.501 1.00 96.81 120 GLU A C 1
ATOM 941 O O . GLU A 1 120 ? 6.379 5.334 8.106 1.00 96.81 120 GLU A O 1
ATOM 946 N N . PHE A 1 121 ? 4.206 4.936 7.685 1.00 97.06 121 PHE A N 1
ATOM 947 C CA . PHE A 1 121 ? 4.423 4.603 6.281 1.00 97.06 121 PHE A CA 1
ATOM 948 C C . PHE A 1 121 ? 5.006 5.791 5.494 1.00 97.06 121 PHE A C 1
ATOM 950 O O . PHE A 1 121 ? 6.012 5.645 4.798 1.00 97.06 121 PHE A O 1
ATOM 957 N N . ALA A 1 122 ? 4.435 6.989 5.638 1.00 97.19 122 ALA A N 1
ATOM 958 C CA . ALA A 1 122 ? 4.941 8.201 4.994 1.00 97.19 122 ALA A CA 1
ATOM 959 C C . ALA A 1 122 ? 6.400 8.486 5.382 1.00 97.19 122 ALA A C 1
ATOM 961 O O . ALA A 1 122 ? 7.223 8.805 4.521 1.00 97.19 122 ALA A O 1
ATOM 962 N N . SER A 1 123 ? 6.740 8.312 6.660 1.00 97.00 123 SER A N 1
ATOM 963 C CA . SER A 1 123 ? 8.109 8.448 7.158 1.00 97.00 123 SER A CA 1
ATOM 964 C C . SER A 1 123 ? 9.055 7.446 6.488 1.00 97.00 123 SER A C 1
ATOM 966 O O . SER A 1 123 ? 10.095 7.841 5.957 1.00 97.00 123 SER A O 1
ATOM 968 N N . ALA A 1 124 ? 8.664 6.170 6.419 1.00 96.00 124 ALA A N 1
ATOM 969 C CA . ALA A 1 124 ? 9.461 5.119 5.793 1.00 96.00 124 ALA A CA 1
ATOM 970 C C . ALA A 1 124 ? 9.680 5.359 4.284 1.00 96.00 124 ALA A C 1
ATOM 972 O O . ALA A 1 124 ? 10.787 5.158 3.780 1.00 96.00 124 ALA A O 1
ATOM 973 N N . VAL A 1 125 ? 8.667 5.867 3.569 1.00 96.69 125 VAL A N 1
ATOM 974 C CA . VAL A 1 125 ? 8.788 6.281 2.157 1.00 96.69 125 VAL A CA 1
ATOM 975 C C . VAL A 1 125 ? 9.770 7.441 2.013 1.00 96.69 125 VAL A C 1
ATOM 977 O O . VAL A 1 125 ? 10.719 7.351 1.233 1.00 96.69 125 VAL A O 1
ATOM 980 N N . LYS A 1 126 ? 9.589 8.515 2.792 1.00 96.06 126 LYS A N 1
ATOM 981 C CA . LYS A 1 126 ? 10.436 9.717 2.728 1.00 96.06 126 LYS A CA 1
ATOM 982 C C . LYS A 1 126 ? 11.910 9.399 2.985 1.00 96.06 126 LYS A C 1
ATOM 984 O O . LYS A 1 126 ? 12.788 9.959 2.339 1.00 96.06 126 LYS A O 1
ATOM 989 N N . GLN A 1 127 ? 12.182 8.474 3.903 1.00 93.38 127 GLN A N 1
ATOM 990 C CA . GLN A 1 127 ? 13.542 8.052 4.245 1.00 93.38 127 GLN A CA 1
ATOM 991 C C . GLN A 1 127 ? 14.150 7.060 3.239 1.00 93.38 127 GLN A C 1
ATOM 993 O O . GLN A 1 127 ? 15.349 6.790 3.307 1.00 93.38 127 GLN A O 1
ATOM 998 N N . GLY A 1 128 ? 13.353 6.511 2.313 1.00 90.81 128 GLY A N 1
ATOM 999 C CA . GLY A 1 128 ? 13.792 5.412 1.451 1.00 90.81 128 GLY A CA 1
ATOM 1000 C C . GLY A 1 128 ? 14.112 4.157 2.270 1.00 90.81 128 GLY A C 1
ATOM 1001 O O . GLY A 1 128 ? 15.066 3.449 1.978 1.00 90.81 128 GLY A O 1
ATOM 1002 N N . ALA A 1 129 ? 13.349 3.892 3.330 1.00 91.12 129 ALA A N 1
ATOM 1003 C CA . ALA A 1 129 ? 13.588 2.796 4.271 1.00 91.12 129 ALA A CA 1
ATOM 1004 C C . ALA A 1 129 ? 12.728 1.551 3.975 1.00 91.12 129 ALA A C 1
ATOM 1006 O O . ALA A 1 129 ? 12.550 0.697 4.838 1.00 91.12 129 ALA A O 1
ATOM 1007 N N . LEU A 1 130 ? 12.180 1.447 2.759 1.00 91.44 130 LEU A N 1
ATOM 1008 C CA . LEU A 1 130 ? 11.300 0.354 2.333 1.00 91.44 130 LEU A CA 1
ATOM 1009 C C . LEU A 1 130 ? 11.913 -0.433 1.170 1.00 91.44 130 LEU A C 1
ATOM 1011 O O . LEU A 1 130 ? 11.513 -0.233 0.020 1.00 91.44 130 LEU A O 1
ATOM 1015 N N . PRO A 1 131 ? 12.894 -1.315 1.431 1.00 89.44 131 PRO A N 1
ATOM 1016 C CA . PRO A 1 131 ? 13.405 -2.225 0.417 1.00 89.44 131 PRO A CA 1
ATOM 1017 C C . PRO A 1 131 ? 12.364 -3.319 0.151 1.00 89.44 131 PRO A C 1
ATOM 1019 O O . PRO A 1 131 ? 12.252 -4.288 0.897 1.00 89.44 131 PRO A O 1
ATOM 1022 N N . LEU A 1 132 ? 11.581 -3.160 -0.914 1.00 93.12 132 LEU A N 1
ATOM 1023 C CA . LEU A 1 132 ? 10.560 -4.133 -1.301 1.00 93.12 132 LEU A CA 1
ATOM 1024 C C . LEU A 1 132 ? 11.065 -5.028 -2.436 1.00 93.12 132 LEU A C 1
ATOM 1026 O O . LEU A 1 132 ? 11.753 -4.557 -3.347 1.00 93.12 132 LEU A O 1
ATOM 1030 N N . LYS A 1 133 ? 10.673 -6.305 -2.405 1.00 92.25 133 LYS A N 1
ATOM 1031 C CA . LYS A 1 133 ? 10.949 -7.284 -3.462 1.00 92.25 133 LYS A CA 1
ATOM 1032 C C . LYS A 1 133 ? 9.676 -8.053 -3.806 1.00 92.25 133 LYS A C 1
ATOM 1034 O O . LYS A 1 133 ? 9.099 -8.690 -2.932 1.00 92.25 133 LYS A O 1
ATOM 1039 N N . VAL A 1 134 ? 9.252 -7.992 -5.066 1.00 90.31 134 VAL A N 1
ATOM 1040 C CA . VAL A 1 134 ? 7.992 -8.582 -5.556 1.00 90.31 134 VAL A CA 1
ATOM 1041 C C . VAL A 1 134 ? 8.232 -9.201 -6.923 1.00 90.31 134 VAL A C 1
ATOM 1043 O O . VAL A 1 134 ? 8.785 -8.536 -7.795 1.00 90.31 134 VAL A O 1
ATOM 1046 N N . ASP A 1 135 ? 7.853 -10.466 -7.116 1.00 86.31 135 ASP A N 1
ATOM 1047 C CA . ASP A 1 135 ? 7.979 -11.187 -8.393 1.00 86.31 135 ASP A CA 1
ATOM 1048 C C . ASP A 1 135 ? 9.358 -11.019 -9.060 1.00 86.31 135 ASP A C 1
ATOM 1050 O O . ASP A 1 135 ? 9.478 -10.749 -10.253 1.00 86.31 135 ASP A O 1
ATOM 1054 N N . GLY A 1 136 ? 10.434 -11.104 -8.269 1.00 84.25 136 GLY A N 1
ATOM 1055 C CA . GLY A 1 136 ? 11.802 -10.947 -8.774 1.00 84.25 136 GLY A CA 1
ATOM 1056 C C . GLY A 1 136 ? 12.196 -9.514 -9.155 1.00 84.25 136 GLY A C 1
ATOM 1057 O O . GLY A 1 136 ? 13.248 -9.326 -9.754 1.00 84.25 136 GLY A O 1
ATOM 1058 N N . HIS A 1 137 ? 11.413 -8.505 -8.785 1.00 88.44 137 HIS A N 1
ATOM 1059 C CA . HIS A 1 137 ? 11.738 -7.093 -8.970 1.00 88.44 137 HIS A CA 1
ATOM 1060 C C . HIS A 1 137 ? 12.027 -6.439 -7.627 1.00 88.44 137 HIS A C 1
ATOM 1062 O O . HIS A 1 137 ? 11.317 -6.675 -6.650 1.00 88.44 137 HIS A O 1
ATOM 1068 N N . ASN A 1 138 ? 13.028 -5.565 -7.596 1.00 92.88 138 ASN A N 1
ATOM 1069 C CA . ASN A 1 138 ? 13.133 -4.575 -6.535 1.00 92.88 138 ASN A CA 1
ATOM 1070 C C . ASN A 1 138 ? 12.092 -3.485 -6.793 1.00 92.88 138 ASN A C 1
ATOM 1072 O O . ASN A 1 138 ? 11.962 -2.998 -7.916 1.00 92.88 138 ASN A O 1
ATOM 1076 N N . VAL A 1 139 ? 11.352 -3.098 -5.762 1.00 94.12 139 VAL A N 1
ATOM 1077 C CA . VAL A 1 139 ? 10.301 -2.085 -5.864 1.00 94.12 139 VAL A CA 1
ATOM 1078 C C . VAL A 1 139 ? 10.660 -0.909 -4.973 1.00 94.12 139 VAL A C 1
ATOM 1080 O O . VAL A 1 139 ? 10.909 -1.061 -3.779 1.00 94.12 139 VAL A O 1
ATOM 1083 N N . TRP A 1 140 ? 10.690 0.278 -5.567 1.00 95.50 140 TRP A N 1
ATOM 1084 C CA . TRP A 1 140 ? 10.853 1.539 -4.860 1.00 95.50 140 TRP A CA 1
ATOM 1085 C C . TRP A 1 140 ? 9.520 2.272 -4.811 1.00 95.50 140 TRP A C 1
ATOM 1087 O O . TRP A 1 140 ? 8.951 2.590 -5.853 1.00 95.50 140 TRP A O 1
ATOM 1097 N N . VAL A 1 141 ? 9.039 2.584 -3.609 1.00 96.75 141 VAL A N 1
ATOM 1098 C CA . VAL A 1 141 ? 7.908 3.499 -3.420 1.00 96.75 141 VAL A CA 1
ATOM 1099 C C . VAL A 1 141 ? 8.424 4.938 -3.497 1.00 96.75 141 VAL A C 1
ATOM 1101 O O . VAL A 1 141 ? 9.054 5.426 -2.563 1.00 96.75 141 VAL A O 1
ATOM 1104 N N . LYS A 1 142 ? 8.171 5.610 -4.624 1.00 96.00 142 LYS A 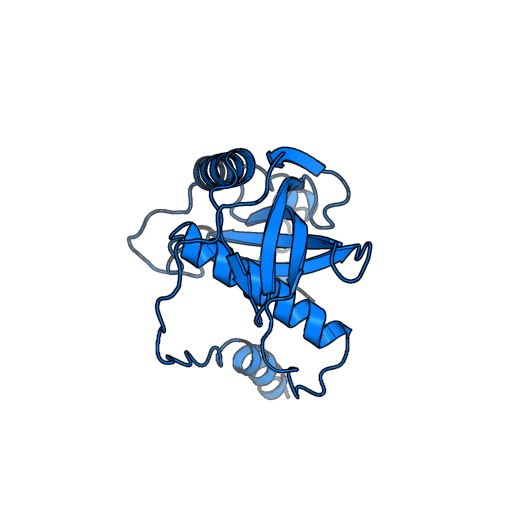N 1
ATOM 1105 C CA . LYS A 1 142 ? 8.609 6.990 -4.894 1.00 96.00 142 LYS A CA 1
ATOM 1106 C C . LYS A 1 142 ? 7.772 8.015 -4.148 1.00 96.00 142 LYS A C 1
ATOM 1108 O O . LYS A 1 142 ? 8.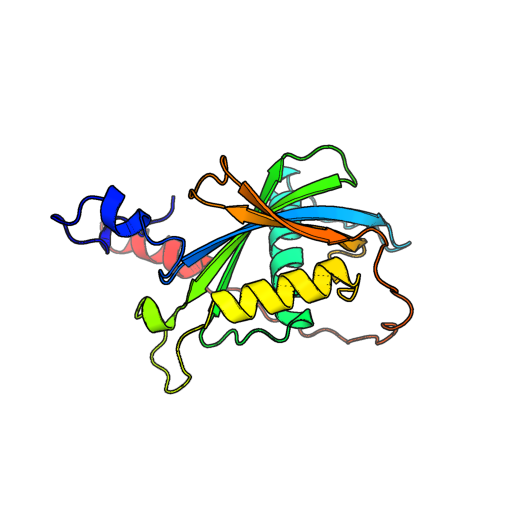294 9.027 -3.696 1.00 96.00 142 LYS A O 1
ATOM 1113 N N . SER A 1 143 ? 6.471 7.782 -4.038 1.00 96.88 143 SER A N 1
ATOM 1114 C CA . SER A 1 143 ? 5.590 8.681 -3.301 1.00 96.88 143 SER A CA 1
ATOM 1115 C C . SER A 1 143 ? 4.396 7.953 -2.719 1.00 96.88 143 SER A C 1
ATOM 1117 O O . SER A 1 143 ? 3.920 6.967 -3.282 1.00 96.88 143 SER A O 1
ATOM 1119 N N . LEU A 1 144 ? 3.884 8.515 -1.632 1.00 97.62 144 LEU A N 1
ATOM 1120 C CA . LEU A 1 144 ? 2.660 8.115 -0.961 1.00 97.62 144 LEU A CA 1
ATOM 1121 C C . LEU A 1 144 ? 1.727 9.324 -0.887 1.00 97.62 144 LEU A C 1
ATOM 1123 O O . LEU A 1 144 ? 2.139 10.410 -0.473 1.00 97.62 144 LEU A O 1
ATOM 1127 N N . ALA A 1 145 ? 0.465 9.119 -1.238 1.00 94.69 145 ALA A N 1
ATOM 1128 C CA . ALA A 1 145 ? -0.599 10.097 -1.089 1.00 94.69 145 ALA A CA 1
ATOM 1129 C C . ALA A 1 145 ? -1.817 9.468 -0.404 1.00 94.69 145 ALA A C 1
ATOM 1131 O O . ALA A 1 145 ? -2.114 8.292 -0.615 1.00 94.69 145 ALA A O 1
ATOM 1132 N N . SER A 1 146 ? -2.544 10.249 0.393 1.00 90.88 146 SER A N 1
ATOM 1133 C CA . SER A 1 146 ? -3.890 9.883 0.834 1.00 90.88 146 SER A CA 1
ATOM 1134 C C . SER A 1 146 ? -4.904 10.239 -0.244 1.00 90.88 146 SER A C 1
ATOM 1136 O O . SER A 1 146 ? -4.761 11.246 -0.939 1.00 90.88 146 SER A O 1
ATOM 1138 N N . CYS A 1 147 ? -5.944 9.423 -0.368 1.00 86.00 147 CYS A N 1
ATOM 1139 C CA . CYS A 1 147 ? -7.081 9.695 -1.234 1.00 86.00 147 CYS A CA 1
ATOM 1140 C C . CYS A 1 147 ? -8.226 10.263 -0.393 1.00 86.00 147 CYS A C 1
ATOM 1142 O O . CYS A 1 147 ? -8.545 9.729 0.672 1.00 86.00 147 CYS A O 1
ATOM 1144 N N . SER A 1 148 ? -8.852 11.342 -0.860 1.00 77.38 148 SER A N 1
ATOM 1145 C CA . SER A 1 148 ? -10.040 11.913 -0.208 1.00 77.38 148 SER A CA 1
ATOM 1146 C C . SER A 1 148 ? -11.337 11.227 -0.653 1.00 77.38 148 SER A C 1
ATOM 1148 O O . SER A 1 148 ? -12.363 11.352 0.013 1.00 77.38 148 SER A O 1
ATOM 1150 N N . ASP A 1 149 ? -11.280 10.471 -1.752 1.00 70.69 149 ASP A N 1
ATOM 1151 C CA . ASP A 1 149 ? -12.388 9.724 -2.335 1.00 70.69 149 ASP A CA 1
ATOM 1152 C C . ASP A 1 149 ? -11.979 8.282 -2.693 1.00 70.69 149 ASP A C 1
ATOM 1154 O O . ASP A 1 149 ? -10.796 7.946 -2.780 1.00 70.69 149 ASP A O 1
ATOM 1158 N N . LYS A 1 150 ? -12.975 7.417 -2.920 1.00 67.31 150 LYS A N 1
ATOM 1159 C CA . LYS A 1 150 ? -12.766 5.989 -3.217 1.00 67.31 150 LYS A CA 1
ATOM 1160 C C . LYS A 1 150 ? -12.090 5.711 -4.554 1.00 67.31 150 LYS A C 1
ATOM 1162 O O . LYS A 1 150 ? -11.351 4.740 -4.661 1.00 67.31 150 LYS A O 1
ATOM 1167 N N . ALA A 1 151 ? -12.406 6.510 -5.569 1.00 71.12 151 ALA A N 1
ATOM 1168 C CA . ALA A 1 151 ? -11.800 6.386 -6.890 1.00 71.12 151 ALA A CA 1
ATOM 1169 C C . ALA A 1 151 ? -10.368 6.949 -6.893 1.00 71.12 151 ALA A C 1
ATOM 1171 O O . ALA A 1 151 ? -9.647 6.823 -7.879 1.00 71.12 151 ALA A O 1
ATOM 1172 N N . CYS A 1 152 ? -9.954 7.558 -5.778 1.00 79.12 152 CYS A N 1
ATOM 1173 C CA . CYS A 1 152 ? -8.686 8.226 -5.595 1.00 79.12 152 CYS A CA 1
ATOM 1174 C C . CYS A 1 152 ? -8.392 9.235 -6.716 1.00 79.12 152 CYS A C 1
ATOM 1176 O O . CYS A 1 152 ? -7.286 9.294 -7.269 1.00 79.12 152 CYS A O 1
ATOM 1178 N N . THR A 1 153 ? -9.413 10.019 -7.065 1.00 77.00 153 THR A N 1
ATOM 1179 C CA . THR A 1 153 ? -9.307 11.099 -8.056 1.00 77.00 153 THR A CA 1
ATOM 1180 C C . THR A 1 153 ? -8.706 12.361 -7.451 1.00 77.00 153 THR A C 1
ATOM 1182 O O . THR A 1 153 ? -7.943 13.062 -8.112 1.00 77.00 153 THR A O 1
ATOM 1185 N N . SER A 1 154 ? -8.987 12.616 -6.174 1.00 76.25 154 SER A N 1
ATOM 1186 C CA . SER A 1 154 ? -8.414 13.698 -5.389 1.00 76.25 154 SER A CA 1
ATOM 1187 C C . SER A 1 154 ? -7.465 13.132 -4.336 1.00 76.25 154 SER A C 1
ATOM 1189 O O . SER A 1 154 ? -7.814 12.248 -3.546 1.00 76.25 154 SER A O 1
ATOM 1191 N N . THR A 1 155 ? -6.231 13.637 -4.342 1.00 86.25 155 THR A N 1
ATOM 1192 C CA . THR A 1 155 ? -5.145 13.122 -3.507 1.00 86.25 155 THR A CA 1
ATOM 1193 C C . THR A 1 155 ? -4.393 14.226 -2.788 1.00 86.25 155 THR A C 1
ATOM 1195 O O . THR A 1 155 ? -4.178 15.298 -3.351 1.00 86.25 155 THR A O 1
ATOM 1198 N N . GLN A 1 156 ? -3.901 13.924 -1.591 1.00 89.38 156 GLN A N 1
ATOM 1199 C CA . GLN A 1 156 ? -2.951 14.755 -0.861 1.00 89.38 156 GLN A CA 1
ATOM 1200 C C . GLN A 1 156 ? -1.634 13.995 -0.706 1.00 89.38 156 GLN A C 1
ATOM 1202 O O . GLN A 1 156 ? -1.590 12.937 -0.080 1.00 89.38 156 GLN A O 1
ATOM 1207 N N . THR A 1 157 ? -0.548 14.535 -1.259 1.00 94.25 157 THR A N 1
ATOM 1208 C CA . THR A 1 157 ? 0.788 13.948 -1.103 1.00 94.25 157 THR A CA 1
ATOM 1209 C C . THR A 1 157 ? 1.212 13.983 0.362 1.00 94.25 157 THR A C 1
ATOM 1211 O O . THR A 1 157 ? 1.194 15.037 0.995 1.00 94.25 157 THR A O 1
ATOM 1214 N N . LEU A 1 158 ? 1.608 12.826 0.887 1.00 94.75 158 LEU A N 1
ATOM 1215 C CA . LEU A 1 158 ? 2.062 12.652 2.267 1.00 94.75 158 LEU A CA 1
ATOM 1216 C C . LEU A 1 158 ? 3.579 12.499 2.350 1.00 94.75 158 LEU A C 1
ATOM 1218 O O . LEU A 1 158 ? 4.203 12.992 3.285 1.00 94.75 158 LEU A O 1
ATOM 1222 N N . ALA A 1 159 ? 4.174 11.818 1.372 1.00 97.12 159 ALA A N 1
ATOM 1223 C CA . ALA A 1 159 ? 5.612 11.630 1.294 1.00 97.12 159 ALA A CA 1
ATOM 1224 C C . ALA A 1 159 ? 6.075 11.505 -0.152 1.00 97.12 159 ALA A C 1
ATOM 1226 O O . ALA A 1 159 ? 5.399 10.909 -0.992 1.00 97.12 159 ALA A O 1
ATOM 1227 N N . VAL A 1 160 ? 7.270 12.027 -0.403 1.00 96.94 160 VAL A N 1
ATOM 1228 C CA . VAL A 1 160 ? 8.046 11.802 -1.619 1.00 96.94 160 VAL A CA 1
ATOM 1229 C C . VAL A 1 160 ? 9.429 11.348 -1.180 1.00 96.94 160 VAL A C 1
ATOM 1231 O O . VAL A 1 160 ? 9.971 11.847 -0.194 1.00 96.94 160 VAL A O 1
ATOM 1234 N N . SER A 1 161 ? 9.944 10.346 -1.873 1.00 94.81 161 SER A N 1
ATOM 1235 C CA . SER A 1 161 ? 11.271 9.792 -1.689 1.00 94.81 161 SER A CA 1
ATOM 1236 C C . SER A 1 161 ? 12.163 10.314 -2.806 1.00 94.81 161 SER A C 1
ATOM 1238 O O . SER A 1 161 ? 11.869 10.089 -3.980 1.00 94.81 161 SER A O 1
ATOM 1240 N N . ASP A 1 162 ? 13.255 10.987 -2.453 1.00 91.88 162 ASP A N 1
ATOM 1241 C CA . ASP A 1 162 ? 14.197 11.530 -3.442 1.00 91.88 162 ASP A CA 1
ATOM 1242 C C . ASP A 1 162 ? 15.246 10.498 -3.880 1.00 91.88 162 ASP A C 1
ATOM 1244 O O . ASP A 1 162 ? 15.955 10.696 -4.866 1.00 91.88 162 ASP A O 1
ATOM 1248 N N . LYS A 1 163 ? 15.352 9.373 -3.159 1.00 87.12 163 LYS A N 1
ATOM 1249 C CA . LYS A 1 163 ? 16.327 8.314 -3.431 1.00 87.12 163 LYS A CA 1
ATOM 1250 C C . LYS A 1 163 ? 15.735 6.918 -3.224 1.00 87.12 163 LYS A C 1
ATOM 1252 O O . LYS A 1 163 ? 14.934 6.727 -2.309 1.00 87.12 163 LYS A O 1
ATOM 1257 N N . PRO A 1 164 ? 16.144 5.927 -4.033 1.00 88.31 164 PRO A N 1
ATOM 1258 C CA . PRO A 1 164 ? 15.729 4.549 -3.827 1.00 88.31 164 PRO A CA 1
ATOM 1259 C C . PRO A 1 164 ? 16.257 3.983 -2.498 1.00 88.31 164 PRO A C 1
ATOM 1261 O O . PRO A 1 164 ? 17.293 4.436 -1.998 1.00 88.31 164 PRO A O 1
ATOM 1264 N N . PRO A 1 165 ? 15.569 2.977 -1.930 1.00 88.38 165 PRO A N 1
ATOM 1265 C CA . PRO A 1 165 ? 16.032 2.274 -0.745 1.00 88.38 165 PRO A CA 1
ATOM 1266 C C . PRO A 1 165 ? 17.330 1.515 -1.013 1.00 88.38 165 PRO A C 1
ATOM 1268 O O . PRO A 1 165 ? 17.607 1.082 -2.132 1.00 88.38 165 PRO A O 1
ATOM 1271 N N . ASN A 1 166 ? 18.123 1.314 0.038 1.00 85.44 166 ASN A N 1
ATOM 1272 C CA . ASN A 1 166 ? 19.293 0.452 -0.050 1.00 85.44 166 ASN A CA 1
ATOM 1273 C C . ASN A 1 166 ? 18.853 -1.020 -0.010 1.00 85.44 166 ASN A C 1
ATOM 1275 O O . ASN A 1 166 ? 18.369 -1.499 1.014 1.00 85.44 166 ASN A O 1
ATOM 1279 N N . TRP A 1 167 ? 19.035 -1.740 -1.117 1.00 80.94 167 TRP A N 1
ATOM 1280 C CA . TRP A 1 167 ? 18.684 -3.160 -1.228 1.00 80.94 167 TRP A CA 1
ATOM 1281 C C . TRP A 1 167 ? 19.796 -4.119 -0.763 1.00 80.94 167 TRP A C 1
ATOM 1283 O O . TRP A 1 167 ? 19.608 -5.333 -0.829 1.00 80.94 167 TRP A O 1
ATOM 1293 N N . ASN A 1 168 ? 20.932 -3.613 -0.263 1.00 65.88 168 ASN A N 1
ATOM 1294 C CA . ASN A 1 168 ? 22.117 -4.407 0.108 1.00 65.88 168 ASN A CA 1
ATOM 1295 C C . ASN A 1 168 ? 21.963 -5.231 1.411 1.00 65.88 168 ASN A C 1
ATOM 1297 O O . ASN A 1 168 ? 22.942 -5.442 2.119 1.00 65.88 168 ASN A O 1
ATOM 1301 N N . GLY A 1 169 ? 20.756 -5.699 1.745 1.00 47.06 169 GLY A N 1
ATOM 1302 C CA . GLY A 1 169 ? 20.460 -6.332 3.038 1.00 47.06 169 GLY A CA 1
ATOM 1303 C C . GLY A 1 169 ? 19.603 -7.600 3.011 1.00 47.06 169 GLY A C 1
ATOM 1304 O O . GLY A 1 169 ? 19.227 -8.065 4.077 1.00 47.06 169 GLY A O 1
ATOM 1305 N N . ALA A 1 170 ? 19.274 -8.177 1.851 1.00 42.66 170 ALA A N 1
ATOM 1306 C CA . ALA A 1 170 ? 18.420 -9.372 1.796 1.00 42.66 170 ALA A CA 1
ATOM 1307 C C . ALA A 1 170 ? 18.925 -10.410 0.784 1.00 42.66 170 ALA A C 1
ATOM 1309 O O . ALA A 1 170 ? 18.249 -10.764 -0.184 1.00 42.66 170 ALA A O 1
ATOM 1310 N N . ALA A 1 171 ? 20.130 -10.919 1.033 1.00 36.31 171 ALA A N 1
ATOM 1311 C CA . ALA A 1 171 ? 20.495 -12.275 0.642 1.00 36.31 171 ALA A CA 1
ATOM 1312 C C . ALA A 1 171 ? 20.178 -13.230 1.806 1.00 36.31 171 ALA A C 1
ATOM 1314 O O . ALA A 1 171 ? 21.048 -13.953 2.271 1.00 36.31 171 ALA A O 1
ATOM 1315 N N . GLU A 1 172 ? 18.936 -13.226 2.294 1.00 30.52 172 GLU A N 1
ATOM 1316 C CA . GLU A 1 172 ? 18.413 -14.374 3.030 1.00 30.52 172 GLU A CA 1
ATOM 1317 C C . GLU A 1 172 ? 17.512 -15.155 2.085 1.00 30.52 172 GLU A C 1
ATOM 1319 O O . GLU A 1 172 ? 16.441 -14.726 1.649 1.00 30.52 172 GLU A O 1
ATOM 1324 N N . ILE A 1 173 ? 18.040 -16.311 1.712 1.00 46.03 173 ILE A N 1
ATOM 1325 C CA . ILE A 1 173 ? 17.356 -17.380 1.016 1.00 46.03 173 ILE A CA 1
ATOM 1326 C C . ILE A 1 173 ? 16.292 -17.892 1.992 1.00 46.03 173 ILE A C 1
ATOM 1328 O O . ILE A 1 173 ? 16.543 -18.798 2.779 1.00 46.03 173 ILE A O 1
ATOM 1332 N N . SER A 1 174 ? 15.109 -17.282 1.991 1.00 33.06 174 SER A N 1
ATOM 1333 C CA . SER A 1 174 ? 13.964 -17.839 2.706 1.00 33.06 174 SER A CA 1
ATOM 1334 C C . SER A 1 174 ? 13.355 -18.927 1.830 1.00 33.06 174 SER A C 1
ATOM 1336 O O . SER A 1 174 ? 12.645 -18.658 0.857 1.00 33.06 174 SER A O 1
ATOM 1338 N N . GLY A 1 175 ? 13.734 -20.169 2.142 1.00 29.64 175 GLY A N 1
ATOM 1339 C CA . GLY A 1 175 ? 13.086 -21.372 1.644 1.00 29.64 175 GLY A CA 1
ATOM 1340 C C . GLY A 1 175 ? 11.575 -21.269 1.832 1.00 29.64 175 GLY A C 1
ATOM 1341 O O . GLY A 1 175 ? 11.085 -20.796 2.856 1.00 29.64 175 GLY A O 1
ATOM 1342 N N . GLY A 1 176 ? 10.853 -21.667 0.788 1.00 38.50 176 GLY A N 1
ATOM 1343 C CA . GLY A 1 176 ? 9.426 -21.448 0.660 1.00 38.50 176 GLY A CA 1
ATOM 1344 C C . GLY A 1 176 ? 8.622 -21.851 1.893 1.00 38.50 176 GLY A C 1
ATOM 1345 O O . GLY A 1 176 ? 8.669 -22.986 2.360 1.00 38.50 176 GLY A O 1
ATOM 1346 N N . LYS A 1 177 ? 7.768 -20.930 2.327 1.00 28.67 177 LYS A N 1
ATOM 1347 C CA . LYS A 1 177 ? 6.427 -21.283 2.774 1.00 28.67 177 LYS A CA 1
ATOM 1348 C C . LYS A 1 177 ? 5.451 -20.664 1.792 1.00 28.67 177 LYS A C 1
ATOM 1350 O O . LYS A 1 177 ? 5.140 -19.481 1.857 1.00 28.67 177 LYS A O 1
ATOM 1355 N N . VAL A 1 178 ? 4.999 -21.499 0.862 1.00 35.12 178 VAL A N 1
ATOM 1356 C CA . VAL A 1 178 ? 3.773 -21.269 0.105 1.00 35.12 178 VAL A CA 1
ATOM 1357 C C . VAL A 1 178 ? 2.646 -21.265 1.135 1.00 35.12 178 VAL A C 1
ATOM 1359 O O . VAL A 1 178 ? 2.176 -22.320 1.555 1.00 35.12 178 VAL A O 1
ATOM 1362 N N . VAL A 1 179 ? 2.269 -20.083 1.621 1.00 32.78 179 VAL A N 1
ATOM 1363 C CA . VAL A 1 179 ? 1.009 -19.916 2.343 1.00 32.78 179 VAL A CA 1
ATOM 1364 C C . VAL A 1 179 ? -0.052 -19.756 1.269 1.00 32.78 179 VAL A C 1
ATOM 1366 O O . VAL A 1 179 ? -0.128 -18.748 0.573 1.00 32.78 179 VAL A O 1
ATOM 1369 N N . LEU A 1 180 ? -0.805 -20.831 1.084 1.00 32.53 180 LEU A N 1
ATOM 1370 C CA . LEU A 1 180 ? -1.935 -20.930 0.181 1.00 32.53 180 LEU A CA 1
ATOM 1371 C C . LEU A 1 180 ? -3.004 -19.903 0.620 1.00 32.53 180 LEU A C 1
ATOM 1373 O O . LEU A 1 180 ? -3.816 -20.191 1.497 1.00 32.53 180 LEU A O 1
ATOM 1377 N N . CYS A 1 181 ? -3.019 -18.700 0.038 1.00 36.16 181 CYS A N 1
ATOM 1378 C CA . CYS A 1 181 ? -4.155 -17.772 0.142 1.00 36.16 181 CYS A CA 1
ATOM 1379 C C . CYS A 1 181 ? -5.315 -18.301 -0.718 1.00 36.16 181 CYS A C 1
ATOM 1381 O O . CYS A 1 181 ? -5.605 -17.799 -1.799 1.00 36.16 181 CYS A O 1
ATOM 1383 N N . GLY A 1 182 ? -5.940 -19.380 -0.248 1.00 34.97 182 GLY A N 1
ATOM 1384 C CA . GLY A 1 182 ? -7.019 -20.101 -0.920 1.00 34.97 182 GLY A CA 1
ATOM 1385 C C . GLY A 1 182 ? -8.394 -19.918 -0.277 1.00 34.97 182 GLY A C 1
ATOM 1386 O O . GLY A 1 182 ? -9.196 -20.841 -0.343 1.00 34.97 182 GLY A O 1
ATOM 1387 N N . THR A 1 183 ? -8.684 -18.786 0.376 1.00 41.41 183 THR A N 1
ATOM 1388 C CA . THR A 1 183 ? -9.936 -18.637 1.153 1.00 41.41 183 THR A CA 1
ATOM 1389 C C . THR A 1 183 ? -10.869 -17.497 0.752 1.00 41.41 183 THR A C 1
ATOM 1391 O O . THR A 1 183 ? -11.986 -17.467 1.256 1.00 41.41 183 THR A O 1
ATOM 1394 N N . ILE A 1 184 ? -10.531 -16.625 -0.206 1.00 46.06 184 ILE A N 1
ATOM 1395 C CA . ILE A 1 184 ? -11.471 -15.555 -0.618 1.00 46.06 184 ILE A CA 1
ATOM 1396 C C . ILE A 1 184 ? -12.266 -15.918 -1.887 1.00 46.06 184 ILE A C 1
ATOM 1398 O O . ILE A 1 184 ? -13.435 -15.556 -1.998 1.00 46.06 184 ILE A O 1
ATOM 1402 N N . ALA A 1 185 ? -11.720 -16.734 -2.796 1.00 42.97 185 ALA A N 1
ATOM 1403 C CA . ALA A 1 185 ? -12.460 -17.164 -3.991 1.00 42.97 185 ALA A CA 1
ATOM 1404 C C . ALA A 1 185 ? -13.581 -18.186 -3.687 1.00 42.97 185 ALA A C 1
ATOM 1406 O O . ALA A 1 185 ? -14.606 -18.200 -4.365 1.00 42.97 185 ALA A O 1
ATOM 1407 N N . VAL A 1 186 ? -13.430 -19.011 -2.642 1.00 40.94 186 VAL A N 1
ATOM 1408 C CA . VAL A 1 186 ? -14.419 -20.054 -2.296 1.00 40.94 186 VAL A CA 1
ATOM 1409 C C . VAL A 1 186 ? -15.664 -19.467 -1.619 1.00 40.94 186 VAL A C 1
ATOM 1411 O O . VAL A 1 186 ? -16.764 -19.962 -1.845 1.00 40.94 186 VAL A O 1
ATOM 1414 N N . LEU A 1 187 ? -15.537 -18.364 -0.873 1.00 41.25 187 LEU A N 1
ATOM 1415 C CA . LEU A 1 187 ? -16.690 -17.704 -0.246 1.00 41.25 187 LEU A CA 1
ATOM 1416 C C . LEU A 1 187 ? -17.545 -16.912 -1.246 1.00 41.25 187 LEU A C 1
ATOM 1418 O O . LEU A 1 187 ? -18.756 -16.836 -1.068 1.00 41.25 187 LEU A O 1
ATOM 1422 N N . VAL A 1 188 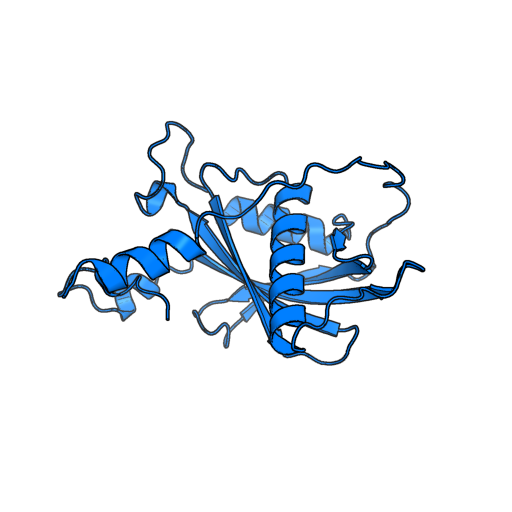? -16.953 -16.396 -2.329 1.00 46.19 188 VAL A N 1
ATOM 1423 C CA . VAL A 1 188 ? -17.719 -15.724 -3.394 1.00 46.19 188 VAL A CA 1
ATOM 1424 C C . VAL A 1 188 ? -18.439 -16.741 -4.290 1.00 46.19 188 VAL A C 1
ATOM 1426 O O . VAL A 1 188 ? -19.559 -16.482 -4.709 1.00 46.19 188 VAL A O 1
ATOM 1429 N N . MET A 1 189 ? -17.873 -17.934 -4.514 1.00 40.00 189 MET A N 1
ATOM 1430 C CA . MET A 1 189 ? -18.524 -18.972 -5.332 1.00 40.00 189 MET A CA 1
ATOM 1431 C C . MET A 1 189 ? -19.527 -19.860 -4.571 1.00 40.00 189 MET A C 1
ATOM 1433 O O . MET A 1 189 ? -20.357 -20.507 -5.208 1.00 40.00 189 MET A O 1
ATOM 1437 N N . MET A 1 190 ? -19.496 -19.909 -3.232 1.00 40.31 190 MET A N 1
ATOM 1438 C CA . MET A 1 190 ? -20.483 -20.675 -2.449 1.00 40.31 190 MET A CA 1
ATOM 1439 C C . MET A 1 190 ? -21.792 -19.924 -2.172 1.00 40.31 190 MET A C 1
ATOM 1441 O O . MET A 1 190 ? -22.787 -20.576 -1.865 1.00 40.31 190 MET A O 1
ATOM 1445 N N . MET A 1 191 ? -21.842 -18.596 -2.324 1.00 44.22 191 MET A N 1
ATOM 1446 C CA . MET A 1 191 ? -23.106 -17.855 -2.177 1.00 44.22 191 MET A CA 1
ATOM 1447 C C . MET A 1 191 ? -23.989 -17.907 -3.436 1.00 44.22 191 MET A C 1
ATOM 1449 O O . MET A 1 191 ? -25.204 -17.801 -3.307 1.00 44.22 191 MET A O 1
ATOM 1453 N N . ASP A 1 192 ? -23.424 -18.193 -4.616 1.00 42.12 192 ASP A N 1
ATOM 1454 C CA . ASP A 1 192 ? -24.196 -18.367 -5.862 1.00 42.12 192 ASP A CA 1
ATOM 1455 C C . ASP A 1 192 ? -24.864 -19.749 -5.995 1.00 42.12 192 ASP A C 1
ATOM 1457 O O . ASP A 1 192 ? -25.733 -19.937 -6.843 1.00 42.12 192 ASP A O 1
ATOM 1461 N N . LY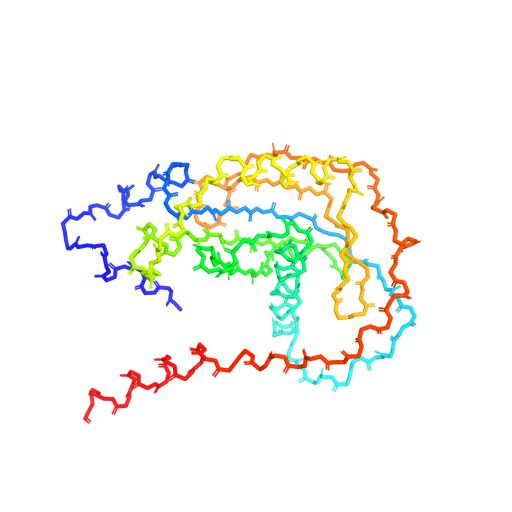S A 1 193 ? -24.500 -20.734 -5.160 1.00 38.94 193 LYS A N 1
ATOM 1462 C CA . LYS A 1 193 ? -25.088 -22.090 -5.201 1.00 38.94 193 LYS A CA 1
ATOM 1463 C C . LYS A 1 193 ? -26.103 -22.397 -4.101 1.00 38.94 193 LYS A C 1
ATOM 1465 O O . LYS A 1 193 ? -26.639 -23.498 -4.084 1.00 38.94 193 LYS A O 1
ATOM 1470 N N . LEU A 1 194 ? -26.365 -21.459 -3.192 1.00 40.69 194 LEU A N 1
ATOM 1471 C CA . LEU A 1 194 ? -27.318 -21.641 -2.087 1.00 40.69 194 LEU A CA 1
ATOM 1472 C C . LEU A 1 194 ? -28.634 -20.865 -2.275 1.00 40.69 194 LEU A C 1
ATOM 1474 O O . LEU A 1 194 ? -29.477 -20.890 -1.383 1.00 40.69 194 LEU A O 1
ATOM 1478 N N . LEU A 1 195 ? -28.822 -20.195 -3.419 1.00 41.47 195 LEU A N 1
ATOM 1479 C CA . LEU A 1 195 ? -30.016 -19.396 -3.734 1.00 41.47 195 LEU A CA 1
ATOM 1480 C C . LEU A 1 195 ? -30.737 -19.822 -5.027 1.00 41.47 195 LEU A C 1
ATOM 1482 O O . LEU A 1 195 ? -31.377 -18.997 -5.677 1.00 41.47 195 LEU A O 1
ATOM 1486 N N . TYR A 1 196 ? -30.688 -21.112 -5.371 1.00 40.50 196 TYR A N 1
ATOM 1487 C CA . TYR A 1 196 ? -31.657 -21.726 -6.285 1.00 40.50 196 TYR A CA 1
ATOM 1488 C C . TYR A 1 196 ? -32.046 -23.124 -5.815 1.00 40.50 196 TYR A C 1
ATOM 1490 O O . TYR A 1 196 ? -31.124 -23.885 -5.444 1.00 40.50 196 TYR A O 1
#